Protein 4HS5 (pdb70)

B-factor: mean 15.8, std 9.12, range [2.92, 58.38]

Nearest PDB structures (foldseek):
  4hs5-assembly2_B  TM=9.644E-01  e=4.036E-17  Psychromonas ingrahamii 37
  4jpd-assembly1_A  TM=9.167E-01  e=1.632E-09  Burkholderia cenocepacia J2315
  1soy-assembly1_A  TM=9.058E-01  e=1.367E-09  Escherichia coli
  9jb5-assembly1_B  TM=8.829E-01  e=3.286E-06  Arabidopsis thaliana
  2ga5-assembly1_A  TM=7.688E-01  e=3.679E-04  Saccharomyces cerevisiae

C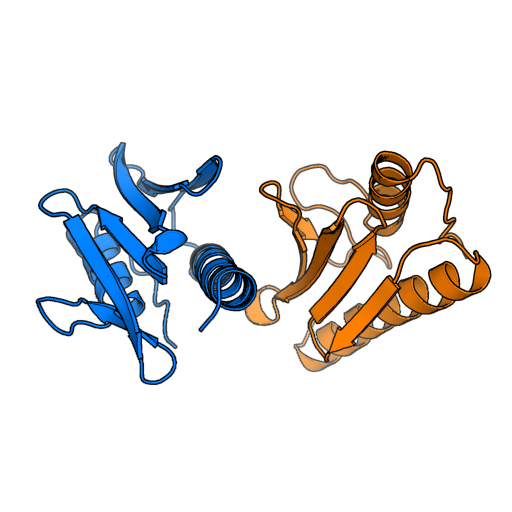ATH classification: 3.30.920.10

InterPro domains:
  IPR002908 Frataxin/CyaY [PF01491] (1-98)
  IPR002908 Frataxin/CyaY [PS50810] (1-101)
  IPR002908 Frataxin/CyaY [PTHR16821] (1-104)
  IPR002908 Frataxin/CyaY [SM01219] (1-104)
  IPR002908 Frataxin/CyaY [TIGR03421] (2-103)
  IPR020895 Frataxin conserved site [PS01344] (48-62)
  IPR036524 Frataxin/CyaY superfamily [G3DSA:3.30.920.10] (1-105)
  IPR036524 Frataxin/CyaY superfamily [SSF55387] (1-103)
  IPR047584 Iron-sulfur cluster assembly protein CyaY [MF_00142] (1-103)

Sequence (210 aa):
MNDSEFIQLADQLYQKIEEKIEESGADVDYDQNGSSLLTLEFENHTKLIINRQQPLHQVWLATLENGHHYDYNNGKWIDDRSGDEFLTFLSAAIFKQSKETVDFTTEEMNDSEFIQLADQLYQKIEEKIEESGADVDYDQNGSLLTLEFENHTKLIINRQQPLHQVWLATLENGHHYDYNNGKWIIDDRSGDEFLTFLSAAIFKQSKETVDFTE

Structure (mmCIF, N/CA/C/O backbone):
data_4HS5
#
_entry.id   4HS5
#
_cell.length_a   39.841
_cell.length_b   50.133
_cell.length_c   45.748
_cell.angle_alpha   90.00
_cell.angle_beta   91.35
_cell.angle_gamma   90.00
#
_symmetry.space_group_name_H-M   'P 1 21 1'
#
loop_
_entity.id
_entity.type
_entity.pdbx_description
1 polymer 'Protein CyaY'
2 water water
#
loop_
_atom_site.group_PDB
_atom_site.id
_atom_site.type_symbol
_atom_site.label_atom_id
_atom_site.label_alt_id
_atom_site.label_comp_id
_atom_site.label_asym_id
_atom_site.label_entity_id
_atom_site.label_seq_id
_atom_site.pdbx_PDB_ins_code
_atom_site.Cartn_x
_atom_site.Cartn_y
_atom_site.Cartn_z
_atom_site.occupancy
_atom_site.B_iso_or_equiv
_atom_site.auth_seq_id
_atom_site.auth_comp_id
_atom_site.auth_asym_id
_atom_site.auth_atom_id
_atom_site.pdbx_PDB_model_num
ATOM 1 N N . MET A 1 1 ? 29.816 2.005 11.407 1.00 19.22 1 MET A N 1
ATOM 2 C CA . MET A 1 1 ? 28.918 3.124 11.660 1.00 15.73 1 MET A CA 1
ATOM 3 C C . MET A 1 1 ? 29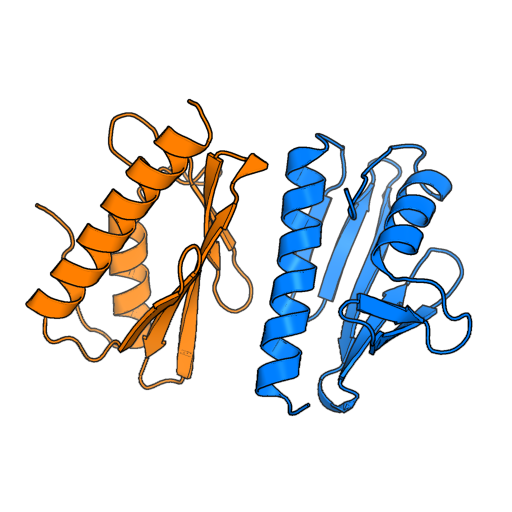.492 3.989 12.768 1.00 10.62 1 MET A C 1
ATOM 4 O O . MET A 1 1 ? 29.969 3.469 13.782 1.00 15.72 1 MET A O 1
ATOM 9 N N . ASN A 1 2 ? 29.484 5.303 12.556 1.00 12.22 2 ASN A N 1
ATOM 10 C CA . ASN A 1 2 ? 29.894 6.230 13.598 1.0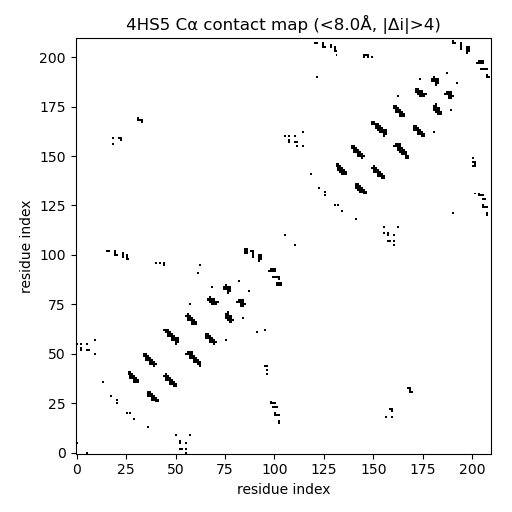0 18.58 2 ASN A CA 1
ATOM 11 C C . ASN A 1 2 ? 28.674 6.904 14.196 1.00 14.25 2 ASN A C 1
ATOM 12 O O . ASN A 1 2 ? 27.553 6.676 13.736 1.00 12.77 2 ASN A O 1
ATOM 17 N N . ASP A 1 3 ? 28.877 7.743 15.201 1.00 14.30 3 ASP A N 1
ATOM 18 C CA . ASP A 1 3 ? 27.750 8.392 15.859 1.00 13.34 3 ASP A CA 1
ATOM 19 C C . ASP A 1 3 ? 26.924 9.259 14.925 1.00 14.55 3 ASP A C 1
ATOM 20 O O . ASP A 1 3 ? 25.697 9.236 14.981 1.00 14.92 3 ASP A O 1
ATOM 25 N N . SER A 1 4 ? 27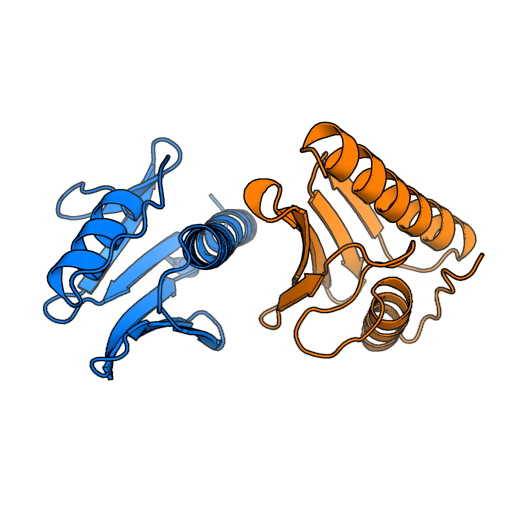.592 10.024 14.071 1.00 14.23 4 SER A N 1
ATOM 26 C CA . SER A 1 4 ? 26.916 10.924 13.144 1.00 14.42 4 SER A CA 1
ATOM 27 C C . SER A 1 4 ? 25.968 10.161 12.222 1.00 17.61 4 SER A C 1
ATOM 28 O O . SER A 1 4 ? 24.822 10.575 12.010 1.00 15.49 4 SER A O 1
ATOM 31 N N . GLU A 1 5 ? 26.455 9.044 11.690 1.00 12.85 5 GLU A N 1
ATOM 32 C CA . GLU A 1 5 ? 25.661 8.163 10.833 1.00 11.67 5 GLU A CA 1
ATOM 33 C C . GLU A 1 5 ? 24.507 7.510 11.597 1.00 13.97 5 GLU A C 1
ATOM 34 O O . GLU A 1 5 ? 23.402 7.377 11.075 1.00 10.74 5 GLU A O 1
ATOM 40 N N . PHE A 1 6 ? 24.766 7.093 12.825 1.00 10.83 6 PHE A N 1
ATOM 41 C CA . PHE A 1 6 ? 23.717 6.494 13.626 1.00 10.42 6 PHE A CA 1
ATOM 42 C C . PHE A 1 6 ? 22.612 7.520 13.822 1.00 11.27 6 PHE A C 1
ATOM 43 O O . PHE A 1 6 ? 21.424 7.189 13.755 1.00 9.55 6 PHE A O 1
ATOM 51 N N . ILE A 1 7 ? 22.998 8.771 14.040 1.00 11.64 7 ILE A N 1
ATOM 52 C CA . ILE A 1 7 ? 22.032 9.841 14.248 1.00 16.31 7 ILE A CA 1
ATOM 53 C C . ILE A 1 7 ? 21.183 10.065 13.002 1.00 13.71 7 ILE A C 1
ATOM 54 O O . ILE A 1 7 ? 19.959 10.232 13.104 1.00 12.85 7 ILE A O 1
ATOM 59 N N . GLN A 1 8 ? 21.815 10.046 11.833 1.00 12.51 8 GLN A N 1
ATOM 60 C CA . GLN A 1 8 ? 21.089 10.175 10.572 1.00 14.04 8 GLN A CA 1
ATOM 61 C C . GLN A 1 8 ? 20.052 9.067 10.405 1.00 10.50 8 GLN A C 1
ATOM 62 O O . GLN A 1 8 ? 18.899 9.348 10.080 1.00 10.47 8 GLN A O 1
ATOM 68 N N . LEU A 1 9 ? 20.464 7.821 10.631 1.00 8.73 9 LEU A N 1
ATOM 69 C CA . LEU A 1 9 ? 19.563 6.684 10.491 1.00 6.31 9 LEU A CA 1
ATOM 70 C C . LEU A 1 9 ? 18.456 6.692 11.541 1.00 8.07 9 LEU A C 1
ATOM 71 O O . LEU A 1 9 ? 17.301 6.400 11.227 1.00 7.50 9 LEU A O 1
ATOM 76 N N . ALA A 1 10 ? 18.787 7.036 12.777 1.00 7.53 10 ALA A N 1
ATOM 77 C CA . ALA A 1 10 ? 17.779 7.064 13.821 1.00 8.10 10 ALA A CA 1
ATOM 78 C C . ALA A 1 10 ? 16.782 8.202 13.586 1.00 6.93 10 ALA A C 1
ATOM 79 O O . ALA A 1 10 ? 15.586 8.038 13.852 1.00 7.74 10 ALA A O 1
ATOM 81 N N . ASP A 1 11 ? 17.264 9.343 13.084 1.00 8.72 11 ASP A N 1
ATOM 82 C CA . ASP A 1 11 ? 16.375 10.436 12.695 1.00 10.83 11 ASP A CA 1
ATOM 83 C C . ASP A 1 11 ? 15.423 10.005 11.592 1.00 7.51 11 ASP A C 1
ATOM 84 O O . ASP A 1 11 ? 14.231 10.318 11.639 1.00 7.30 11 ASP A O 1
ATOM 89 N N . GLN A 1 12 ? 15.948 9.313 10.587 1.00 8.97 12 GLN A N 1
ATOM 90 C CA . GLN A 1 12 ? 15.110 8.791 9.519 1.00 8.97 12 GLN A CA 1
ATOM 91 C C . GLN A 1 12 ? 14.045 7.861 10.091 1.00 8.22 12 GLN A C 1
ATOM 92 O O . GLN A 1 12 ? 12.885 7.920 9.696 1.00 7.82 12 GLN A O 1
ATOM 98 N N . LEU A 1 13 ? 14.437 7.010 11.031 1.00 6.15 13 LEU A N 1
ATOM 99 C CA . LEU A 1 13 ? 13.477 6.121 11.673 1.00 7.99 13 LEU A CA 1
ATOM 100 C C . LEU A 1 13 ? 12.391 6.878 12.419 1.00 6.94 13 LEU A C 1
ATOM 101 O O . LEU A 1 13 ? 11.205 6.585 12.263 1.00 5.15 13 LEU A O 1
ATOM 106 N N . TYR A 1 14 ? 12.787 7.847 13.234 1.00 5.89 14 TYR A N 1
ATOM 107 C CA . TYR A 1 14 ? 11.819 8.580 14.030 1.00 4.92 14 TYR A CA 1
ATOM 108 C C . TYR A 1 14 ? 10.863 9.334 13.125 1.00 4.49 14 TYR A C 1
ATOM 109 O O . TYR A 1 14 ? 9.656 9.298 13.329 1.00 6.29 14 TYR A O 1
ATOM 118 N N . GLN A 1 15 ? 11.386 9.992 12.103 1.00 5.54 15 GLN A N 1
ATOM 119 C CA . GLN A 1 15 ? 10.496 10.699 11.187 1.00 7.62 15 GLN A CA 1
ATOM 120 C C . GLN A 1 15 ? 9.597 9.752 10.388 1.00 7.66 15 GLN A C 1
ATOM 121 O O . GLN A 1 15 ? 8.450 10.101 10.105 1.00 6.56 15 GLN A O 1
ATOM 127 N N . LYS A 1 16 ? 10.101 8.570 10.030 1.00 5.26 16 LYS A N 1
ATOM 128 C CA . LYS A 1 16 ? 9.287 7.549 9.349 1.00 6.11 16 LYS A CA 1
ATOM 129 C C . LYS A 1 16 ? 8.134 7.122 10.254 1.00 7.38 16 LYS A C 1
ATOM 130 O O . LYS A 1 16 ? 6.993 6.990 9.815 1.00 8.05 16 LYS A O 1
ATOM 136 N N . ILE A 1 17 ? 8.418 6.940 11.536 1.00 5.67 17 ILE A N 1
ATOM 137 C CA . ILE A 1 17 ? 7.373 6.537 12.465 1.00 8.17 17 ILE A CA 1
ATOM 138 C C . ILE A 1 17 ? 6.309 7.625 12.531 1.00 7.00 17 ILE A C 1
ATOM 139 O O . ILE A 1 17 ? 5.110 7.332 12.436 1.00 7.55 17 ILE A O 1
ATOM 144 N N . GLU A 1 18 ? 6.735 8.879 12.649 1.00 6.85 18 GLU A N 1
ATOM 145 C CA . GLU A 1 18 ? 5.824 10.020 12.723 1.00 7.78 18 GLU A CA 1
ATOM 146 C C . GLU A 1 18 ? 4.998 10.188 11.453 1.00 8.32 18 GLU A C 1
ATOM 147 O O . GLU A 1 18 ? 3.780 10.377 11.513 1.00 11.04 18 GLU A O 1
ATOM 153 N N . GLU A 1 19 ? 5.666 10.129 10.311 1.00 8.05 19 GLU A N 1
ATOM 154 C CA . GLU A 1 19 ? 4.983 10.254 9.037 1.00 10.63 19 GLU A CA 1
ATOM 155 C C . GLU A 1 19 ? 3.980 9.124 8.806 1.00 11.94 19 GLU A C 1
ATOM 156 O O . GLU A 1 19 ? 2.876 9.385 8.324 1.00 12.62 19 GLU A O 1
ATOM 162 N N . LYS A 1 20 ? 4.359 7.885 9.130 1.00 12.66 20 LYS A N 1
ATOM 163 C CA . LYS A 1 20 ? 3.476 6.733 8.907 1.00 12.02 20 LYS A CA 1
ATOM 164 C C . LYS A 1 20 ? 2.240 6.784 9.788 1.00 15.04 20 LYS A C 1
ATOM 165 O O . LYS A 1 20 ? 1.170 6.342 9.368 1.00 13.33 20 LYS A O 1
ATOM 171 N N . ILE A 1 21 ? 2.388 7.303 11.006 1.00 10.96 21 ILE A N 1
ATOM 172 C CA . ILE A 1 21 ? 1.255 7.572 11.886 1.00 12.11 21 ILE A CA 1
ATOM 173 C C . ILE A 1 21 ? 0.305 8.600 11.257 1.00 18.76 21 ILE A C 1
ATOM 174 O O . ILE A 1 21 ? -0.905 8.373 11.200 1.00 16.47 21 ILE A O 1
ATOM 179 N N . GLU A 1 22 ? 0.848 9.715 10.762 1.00 15.48 22 GLU A N 1
ATOM 180 C CA . GLU A 1 22 ? 0.030 10.775 10.170 1.00 14.99 22 GLU A CA 1
ATOM 181 C C . GLU A 1 22 ? -0.687 10.252 8.941 1.00 15.51 22 GLU A C 1
ATOM 182 O O . GLU A 1 22 ? -1.835 10.602 8.668 1.00 19.50 22 GLU A O 1
ATOM 188 N N . GLU A 1 23 ? 0.005 9.390 8.220 1.00 13.64 23 GLU A N 1
ATOM 189 C CA . GLU A 1 23 ? -0.439 8.836 6.960 1.00 13.94 23 GLU A CA 1
ATOM 190 C C . GLU A 1 23 ? -1.549 7.795 7.160 1.00 17.42 23 GLU A C 1
ATOM 191 O O . GLU A 1 23 ? -2.501 7.723 6.377 1.00 22.31 23 GLU A O 1
ATOM 197 N N . SER A 1 24 ? -1.416 6.998 8.215 1.00 17.59 24 SER A N 1
ATOM 198 C CA . SER A 1 24 ? -2.368 5.938 8.540 1.00 13.60 24 SER A CA 1
ATOM 199 C C . SER A 1 24 ? -3.690 6.532 9.002 1.00 14.76 24 SER A C 1
ATOM 200 O O . SER A 1 24 ? -4.738 5.881 8.915 1.00 16.91 24 SER A O 1
ATOM 203 N N . GLY A 1 25 ? -3.634 7.757 9.511 1.00 9.85 25 GLY A N 1
ATOM 204 C CA . GLY A 1 25 ? -4.786 8.402 10.126 1.00 17.78 25 GLY A CA 1
ATOM 205 C C . GLY A 1 25 ? -5.045 7.972 11.563 1.00 25.20 25 GLY A C 1
ATOM 206 O O . GLY A 1 25 ? -5.952 8.479 12.227 1.00 15.64 25 GLY A O 1
ATOM 207 N N . ALA A 1 26 ? -4.233 7.048 12.058 1.00 15.29 26 ALA A N 1
ATOM 208 C CA . ALA A 1 26 ? -4.499 6.433 13.362 1.00 14.63 26 ALA A CA 1
ATOM 209 C C . ALA A 1 26 ? -4.444 7.382 14.557 1.00 15.37 26 ALA A C 1
ATOM 210 O O . ALA A 1 26 ? -3.752 8.407 14.541 1.00 15.62 26 ALA A O 1
ATOM 212 N N . ASP A 1 27 ? -5.182 7.022 15.605 1.00 11.74 27 ASP A N 1
ATOM 213 C CA . ASP A 1 27 ? -5.202 7.816 16.821 1.00 11.46 27 ASP A CA 1
ATOM 214 C C . ASP A 1 27 ? -4.045 7.408 17.702 1.00 16.86 27 ASP A C 1
ATOM 215 O O . ASP A 1 27 ? -4.204 6.700 18.698 1.00 17.84 27 ASP A O 1
ATOM 220 N N . VAL A 1 28 ? -2.864 7.842 17.288 1.00 14.21 28 VAL A N 1
ATOM 221 C CA . VAL A 1 28 ? -1.650 7.627 18.047 1.00 16.98 28 VAL A CA 1
ATOM 222 C C . VAL A 1 28 ? -0.986 8.980 18.249 1.00 9.84 28 VAL A C 1
ATOM 223 O O . VAL A 1 28 ? -0.662 9.669 17.272 1.00 16.05 28 VAL A O 1
ATOM 227 N N . ASP A 1 29 ? -0.808 9.380 19.502 1.00 12.38 29 ASP A N 1
ATOM 228 C CA . ASP A 1 29 ? -0.074 10.604 19.803 1.00 14.86 29 ASP A CA 1
ATOM 229 C C . ASP A 1 29 ? 1.408 10.283 19.866 1.00 12.24 29 ASP A C 1
ATOM 230 O O . ASP A 1 29 ? 1.795 9.205 20.321 1.00 13.04 29 ASP A O 1
ATOM 235 N N . TYR A 1 30 ? 2.230 11.192 19.360 1.00 10.86 30 TYR A N 1
ATOM 236 C CA . TYR A 1 30 ? 3.676 11.028 19.490 1.00 11.19 30 TYR A CA 1
ATOM 237 C C . TYR A 1 30 ? 4.346 12.278 20.036 1.00 16.64 30 TYR A C 1
ATOM 238 O O . TYR A 1 30 ? 3.967 13.402 19.702 1.00 15.68 30 TYR A O 1
ATOM 247 N N . ASP A 1 31 ? 5.337 12.084 20.898 1.00 12.51 31 ASP A N 1
ATOM 248 C CA . ASP A 1 31 ? 6.115 13.213 21.379 1.00 18.26 31 ASP A CA 1
ATOM 249 C C . ASP A 1 31 ? 7.582 12.825 21.494 1.00 14.00 31 ASP A C 1
ATOM 250 O O . ASP A 1 31 ? 7.911 11.766 22.049 1.00 12.24 31 ASP A O 1
ATOM 255 N N . GLN A 1 32 ? 8.467 13.668 20.965 1.00 17.95 32 GLN A N 1
ATOM 256 C CA . GLN A 1 32 ? 9.892 13.466 21.181 1.00 16.92 32 GLN A CA 1
ATOM 257 C C . GLN A 1 32 ? 10.409 14.362 22.300 1.00 19.75 32 GLN A C 1
ATOM 258 O O . GLN A 1 32 ? 10.167 15.572 22.316 1.00 23.40 32 GLN A O 1
ATOM 264 N N . ASN A 1 33 ? 11.112 13.743 23.240 1.00 15.98 33 ASN A N 1
ATOM 265 C CA . ASN A 1 33 ? 11.708 14.432 24.367 1.00 19.99 33 ASN A CA 1
ATOM 266 C C . ASN A 1 33 ? 13.153 13.954 24.465 1.00 16.65 33 ASN A C 1
ATOM 267 O O . ASN A 1 33 ? 13.420 12.859 24.954 1.00 14.96 33 ASN A O 1
ATOM 272 N N . GLY A 1 34 ? 14.086 14.771 23.986 1.00 22.29 34 GLY A N 1
ATOM 273 C CA . GLY A 1 34 ? 15.465 14.331 23.865 1.00 16.35 34 GLY A CA 1
ATOM 274 C C . GLY A 1 34 ? 15.562 13.169 22.887 1.00 15.91 34 GLY A C 1
ATOM 275 O O . GLY A 1 34 ? 15.159 13.279 21.732 1.00 18.97 34 GLY A O 1
ATOM 276 N N . SER A 1 35 ? 16.074 12.042 23.357 1.00 14.27 35 SER A N 1
ATOM 277 C CA A SER A 1 35 ? 16.213 10.888 22.482 0.40 14.23 35 SER A CA 1
ATOM 278 C CA B SER A 1 35 ? 16.237 10.856 22.531 0.60 14.22 35 SER A CA 1
ATOM 279 C C . SER A 1 35 ? 15.013 9.949 22.582 1.00 11.55 35 SER A C 1
ATOM 280 O O . SER A 1 35 ? 14.953 8.952 21.858 1.00 11.09 35 SER A O 1
ATOM 285 N N . LEU A 1 36 ? 14.066 10.280 23.461 1.00 12.69 36 LEU A N 1
ATOM 286 C CA . LEU A 1 36 ? 12.866 9.470 23.666 1.00 8.85 36 LEU A CA 1
ATOM 287 C C . LEU A 1 36 ? 11.763 9.839 22.681 1.00 13.33 36 LEU A C 1
ATOM 288 O O . LEU A 1 36 ? 11.470 11.017 22.473 1.00 17.79 36 LEU A O 1
ATOM 293 N N . LEU A 1 37 ? 11.154 8.831 22.068 1.00 8.08 37 LEU A N 1
ATOM 294 C CA . LEU A 1 37 ? 9.945 9.036 21.291 1.00 8.31 37 LEU A CA 1
ATOM 295 C C . LEU A 1 37 ? 8.856 8.200 21.935 1.00 7.70 37 LEU A C 1
ATOM 296 O O . LEU A 1 37 ? 8.939 6.973 21.948 1.00 7.60 37 LEU A O 1
ATOM 301 N N . THR A 1 38 ? 7.848 8.864 22.494 1.00 6.67 38 THR A N 1
ATOM 302 C CA . THR A 1 38 ? 6.769 8.176 23.179 1.00 7.49 38 THR A CA 1
ATOM 303 C C . THR A 1 38 ? 5.516 8.172 22.331 1.00 8.27 38 THR A C 1
ATOM 304 O O . THR A 1 38 ? 5.095 9.208 21.823 1.00 11.04 38 THR A O 1
ATOM 308 N N . LEU A 1 39 ? 4.934 6.988 22.165 1.00 7.27 39 LEU A N 1
ATOM 309 C CA . LEU A 1 39 ? 3.673 6.864 21.452 1.00 6.26 39 LEU A CA 1
ATOM 310 C C . LEU A 1 39 ? 2.592 6.579 22.480 1.00 8.67 39 LEU A C 1
ATOM 311 O O . LEU A 1 39 ? 2.758 5.693 23.318 1.00 9.49 39 LEU A O 1
ATOM 316 N N . GLU A 1 40 ? 1.495 7.323 22.435 1.00 11.64 40 GLU A N 1
ATOM 317 C CA . GLU A 1 40 ? 0.379 7.035 23.331 1.00 11.27 40 GLU A CA 1
ATOM 318 C C . GLU A 1 40 ? -0.905 6.757 22.566 1.00 11.74 40 GLU A C 1
ATOM 319 O O . GLU A 1 40 ? -1.221 7.418 21.576 1.00 12.40 40 GLU A O 1
ATOM 325 N N . PHE A 1 41 ? -1.640 5.768 23.050 1.00 12.65 41 PHE A N 1
ATOM 326 C CA . PHE A 1 41 ? -2.898 5.381 22.451 1.00 15.11 41 PHE A CA 1
ATOM 327 C C . PHE A 1 41 ? -4.051 5.924 23.306 1.00 12.10 41 PHE A C 1
ATOM 328 O O . PHE A 1 41 ? -3.841 6.378 24.433 1.00 15.05 41 PHE A O 1
ATOM 336 N N . GLU A 1 42 ? -5.265 5.922 22.778 1.00 20.72 42 GLU A N 1
ATOM 337 C CA . GLU A 1 42 ? -6.328 6.530 23.567 1.00 21.20 42 GLU A CA 1
ATOM 338 C C . GLU A 1 42 ? -6.756 5.675 24.759 1.00 21.73 42 GLU A C 1
ATOM 339 O O . GLU A 1 42 ? -7.406 6.178 25.673 1.00 25.03 42 GLU A O 1
ATOM 345 N N . ASN A 1 43 ? -6.356 4.404 24.779 1.00 20.53 43 ASN A N 1
ATOM 346 C CA . ASN A 1 43 ? -6.529 3.606 25.993 1.00 18.31 43 ASN A CA 1
ATOM 347 C C . ASN A 1 43 ? -5.490 3.928 27.073 1.00 14.28 43 ASN A C 1
ATOM 348 O O . ASN A 1 43 ? -5.445 3.272 28.114 1.00 18.02 43 ASN A O 1
ATOM 353 N N . HIS A 1 44 ? -4.657 4.935 26.788 1.00 14.55 44 HIS A N 1
ATOM 354 C CA . HIS A 1 44 ? -3.667 5.489 27.718 1.00 17.53 44 HIS A CA 1
ATOM 355 C C . HIS A 1 44 ? -2.441 4.592 27.930 1.00 11.65 44 HIS A C 1
ATOM 356 O O . HIS A 1 44 ? -1.588 4.895 28.769 1.00 16.55 44 HIS A O 1
ATOM 363 N N . THR A 1 45 ? -2.364 3.496 27.180 1.00 14.34 45 THR A N 1
ATOM 364 C CA . THR A 1 45 ? -1.130 2.710 27.125 1.00 14.41 45 THR A CA 1
ATOM 365 C C . THR A 1 45 ? -0.114 3.417 26.229 1.00 13.67 45 THR A C 1
ATOM 366 O O . THR A 1 45 ? -0.458 4.318 25.460 1.00 14.36 45 THR A O 1
ATOM 370 N N . LYS A 1 46 ? 1.143 3.008 26.335 1.00 12.41 46 LYS A N 1
ATOM 371 C CA . LYS A 1 46 ? 2.211 3.679 25.604 1.00 13.30 46 LYS A CA 1
ATOM 372 C C . LYS A 1 46 ? 3.220 2.701 25.027 1.00 8.72 46 LYS A C 1
ATOM 373 O O . LYS A 1 46 ? 3.294 1.542 25.425 1.00 9.65 46 LYS A O 1
ATOM 379 N N . LEU A 1 47 ? 4.007 3.189 24.070 1.00 7.92 47 LEU A N 1
ATOM 380 C CA . LEU A 1 47 ? 5.221 2.508 23.631 1.00 7.21 47 LEU A CA 1
ATOM 381 C C . LEU A 1 47 ? 6.327 3.536 23.759 1.00 7.40 47 LEU A C 1
ATOM 382 O O . LEU A 1 47 ? 6.130 4.701 23.439 1.00 8.96 47 LEU A O 1
ATOM 387 N N . ILE A 1 48 ? 7.493 3.118 24.234 1.00 5.41 48 ILE A N 1
ATOM 388 C CA . ILE A 1 48 ? 8.579 4.058 24.437 1.00 8.43 48 ILE A CA 1
ATOM 389 C C . ILE A 1 48 ? 9.740 3.655 23.556 1.00 5.71 48 ILE A C 1
ATOM 390 O O . ILE A 1 48 ? 10.236 2.537 23.647 1.00 5.42 48 ILE A O 1
ATOM 395 N N . ILE A 1 49 ? 10.177 4.573 22.702 1.00 6.12 49 ILE A N 1
ATOM 396 C CA . ILE A 1 49 ? 11.295 4.331 21.800 1.00 5.21 49 ILE A CA 1
ATOM 397 C C . ILE A 1 49 ? 12.459 5.204 22.255 1.00 6.98 49 ILE A C 1
ATOM 398 O O . ILE A 1 49 ? 12.274 6.352 22.648 1.00 7.16 49 ILE A O 1
ATOM 403 N N . ASN A 1 50 ? 13.654 4.638 22.249 1.00 7.51 50 ASN A N 1
ATOM 404 C CA . ASN A 1 50 ? 14.824 5.356 22.716 1.00 10.14 50 ASN A CA 1
ATOM 405 C C . ASN A 1 50 ? 15.986 5.118 21.770 1.00 10.68 50 ASN A C 1
ATOM 406 O O . ASN A 1 50 ? 16.006 4.135 21.034 1.00 12.36 50 ASN A O 1
ATOM 411 N N . ARG A 1 51 ? 16.930 6.046 21.755 1.00 10.29 51 ARG A N 1
ATOM 412 C CA . ARG A 1 51 ? 18.156 5.861 20.985 1.00 14.08 51 ARG A CA 1
ATOM 413 C C . ARG A 1 51 ? 19.285 5.702 21.962 1.00 17.80 51 ARG A C 1
ATOM 414 O O . ARG A 1 51 ? 19.349 6.400 22.980 1.00 22.31 51 ARG A O 1
ATOM 422 N N . GLN A 1 52 ? 20.170 4.758 21.687 1.00 15.87 52 GLN A N 1
ATOM 423 C CA . GLN A 1 52 ? 21.342 4.616 22.519 1.00 17.26 52 GLN A CA 1
ATOM 424 C C . GLN A 1 52 ? 22.573 4.794 21.654 1.00 21.41 52 GLN A C 1
ATOM 425 O O . GLN A 1 52 ? 23.086 3.831 21.080 1.00 21.78 52 GLN A O 1
ATOM 431 N N . GLN A 1 53 ? 23.013 6.047 21.554 1.00 26.75 53 GLN A N 1
ATOM 432 C CA . GLN A 1 53 ? 24.094 6.441 20.654 1.00 27.12 53 GLN A CA 1
ATOM 433 C C . GLN A 1 53 ? 25.401 5.663 20.814 1.00 26.96 53 GLN A C 1
ATOM 434 O O . GLN A 1 53 ? 25.966 5.223 19.821 1.00 30.57 53 GLN A O 1
ATOM 440 N N . PRO A 1 54 ? 25.889 5.484 22.054 1.00 31.79 54 PRO A N 1
ATOM 441 C CA . PRO A 1 54 ? 27.157 4.747 22.138 1.00 33.07 54 PRO A CA 1
ATOM 442 C C . PRO A 1 54 ? 27.058 3.284 21.687 1.00 32.67 54 PRO A C 1
ATOM 443 O O . PRO A 1 54 ? 28.080 2.675 21.373 1.00 34.52 54 PRO A O 1
ATOM 447 N N . LEU A 1 55 ? 25.845 2.744 21.635 1.00 20.99 55 LEU A N 1
ATOM 448 C CA . LEU A 1 55 ? 25.628 1.349 21.266 1.00 22.00 55 LEU A CA 1
ATOM 449 C C . LEU A 1 55 ? 25.171 1.240 19.804 1.00 15.58 55 LEU A C 1
ATOM 450 O O . LEU A 1 55 ? 25.086 0.146 19.237 1.00 15.48 55 LEU A O 1
ATOM 455 N N . HIS A 1 56 ? 24.877 2.393 19.217 1.00 14.65 56 HIS A N 1
ATOM 456 C CA . HIS A 1 56 ? 24.232 2.477 17.914 1.00 12.90 56 HIS A CA 1
ATOM 457 C C . HIS A 1 56 ? 22.987 1.603 17.803 1.00 12.56 56 HIS A C 1
ATOM 458 O O . HIS A 1 56 ? 22.736 1.002 16.764 1.00 10.31 56 HIS A O 1
ATOM 465 N N . GLN A 1 57 ? 22.198 1.556 18.875 1.00 11.52 57 GLN A N 1
ATOM 466 C CA . GLN A 1 57 ? 20.947 0.819 18.870 1.00 11.00 57 GLN A CA 1
ATOM 467 C C . GLN A 1 57 ? 19.748 1.718 19.070 1.00 10.44 57 GLN A C 1
ATOM 468 O O . GLN A 1 57 ? 19.842 2.771 19.691 1.00 8.66 57 GLN A O 1
ATOM 474 N N . VAL A 1 58 ? 18.614 1.288 18.530 1.00 7.41 58 VAL A N 1
ATOM 475 C CA . VAL A 1 58 ? 17.333 1.890 18.879 1.00 6.07 58 VAL A CA 1
ATOM 476 C C . VAL A 1 58 ? 16.646 0.878 19.789 1.00 6.34 58 VAL A C 1
ATOM 477 O O . VAL A 1 58 ? 16.765 -0.338 19.586 1.00 7.16 58 VAL A O 1
ATOM 481 N N . TRP A 1 59 ? 15.966 1.369 20.827 1.00 7.39 59 TRP A N 1
ATOM 482 C CA . TRP A 1 59 ? 15.246 0.505 21.761 1.00 7.77 59 TRP A CA 1
ATOM 483 C C . TRP A 1 59 ? 13.745 0.757 21.691 1.00 8.42 59 TRP A C 1
ATOM 484 O O . TRP A 1 59 ? 13.301 1.860 21.357 1.00 10.24 59 TRP A O 1
ATOM 495 N N . LEU A 1 60 ? 12.968 -0.290 21.966 1.00 6.88 60 LEU A N 1
ATOM 496 C CA . LEU A 1 60 ? 11.513 -0.184 22.058 1.00 6.18 60 LEU A CA 1
ATOM 497 C C . LEU A 1 60 ? 11.031 -0.904 23.301 1.00 7.12 60 LEU A C 1
ATOM 498 O O . LEU A 1 60 ? 11.361 -2.070 23.510 1.00 8.90 60 LEU A O 1
ATOM 503 N N . ALA A 1 61 ? 10.254 -0.198 24.115 1.00 5.72 61 ALA A N 1
ATOM 504 C CA . ALA A 1 61 ? 9.588 -0.775 25.268 1.00 7.68 61 ALA A CA 1
ATOM 505 C C . ALA A 1 61 ? 8.118 -0.953 24.936 1.00 6.26 61 ALA A C 1
ATOM 506 O O . ALA A 1 61 ? 7.423 0.014 24.637 1.00 6.92 61 ALA A O 1
ATOM 508 N N . THR A 1 62 ? 7.667 -2.202 24.973 1.00 9.09 62 THR A N 1
ATOM 509 C CA . THR A 1 62 ? 6.250 -2.519 24.912 1.00 8.58 62 THR A CA 1
ATOM 510 C C . THR A 1 62 ? 5.744 -2.613 26.346 1.00 9.48 62 THR A C 1
ATOM 511 O O . THR A 1 62 ? 6.490 -2.345 27.282 1.00 12.73 62 THR A O 1
ATOM 515 N N . LEU A 1 63 ? 4.489 -3.001 26.519 1.00 11.19 63 LEU A N 1
ATOM 516 C CA . LEU A 1 63 ? 3.944 -3.203 27.855 1.00 12.39 63 LEU A CA 1
ATOM 517 C C . LEU A 1 63 ? 4.679 -4.308 28.598 1.00 14.74 63 LEU A C 1
ATOM 518 O O . LEU A 1 63 ? 4.765 -4.286 29.829 1.00 18.66 63 LEU A O 1
ATOM 523 N N . GLU A 1 64 ? 5.211 -5.263 27.845 1.00 17.59 64 GLU A N 1
ATOM 524 C CA . GLU A 1 64 ? 5.790 -6.471 28.423 1.00 25.08 64 GLU A CA 1
ATOM 525 C C . GLU A 1 64 ? 7.306 -6.401 28.539 1.00 28.94 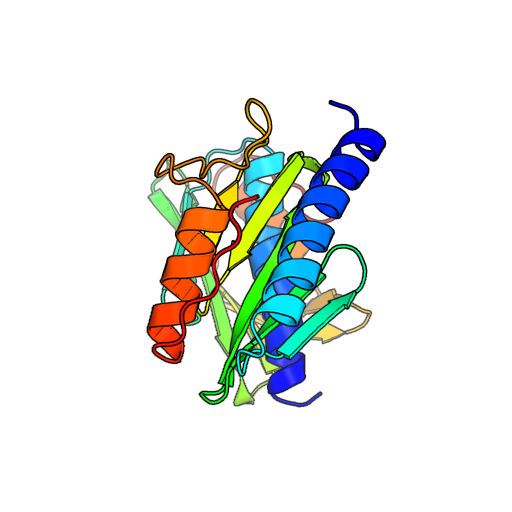64 GLU A C 1
ATOM 526 O O . GLU A 1 64 ? 7.876 -6.719 29.585 1.00 26.82 64 GLU A O 1
ATOM 532 N N . ASN A 1 65 ? 7.959 -5.983 27.460 1.00 17.68 65 ASN A N 1
ATOM 533 C CA . ASN A 1 65 ? 9.394 -6.180 27.345 1.00 12.86 65 ASN A CA 1
ATOM 534 C C . ASN A 1 65 ? 10.132 -5.026 26.694 1.00 10.66 65 ASN A C 1
ATOM 535 O O . ASN A 1 65 ? 9.543 -4.189 26.006 1.00 12.35 65 ASN A O 1
ATOM 540 N N . GLY A 1 66 ? 11.437 -5.008 26.911 1.00 10.69 66 GLY A N 1
ATOM 541 C CA . GLY A 1 66 ? 12.320 -4.115 26.189 1.00 9.04 66 GLY A CA 1
ATOM 542 C C . GLY A 1 66 ? 12.903 -4.868 25.011 1.00 14.21 66 GLY A C 1
ATOM 543 O O . GLY A 1 66 ? 13.151 -6.077 25.083 1.00 15.60 66 GLY A O 1
ATOM 544 N N . HIS A 1 67 ? 13.122 -4.148 23.920 1.00 8.98 67 HIS A N 1
ATOM 545 C CA . HIS A 1 67 ? 13.667 -4.729 22.700 1.00 8.72 67 HIS A CA 1
ATOM 546 C C . HIS A 1 67 ? 14.779 -3.838 22.177 1.00 7.84 67 HIS A C 1
ATOM 547 O O . HIS A 1 67 ? 14.637 -2.622 22.168 1.00 8.61 67 HIS A O 1
ATOM 554 N N . HIS A 1 68 ? 15.889 -4.442 21.752 1.00 7.29 68 HIS A N 1
ATOM 555 C CA . HIS A 1 68 ? 17.052 -3.679 21.312 1.00 7.30 68 HIS A CA 1
ATOM 556 C C . HIS A 1 68 ? 17.372 -4.027 19.865 1.00 6.89 68 HIS A C 1
ATOM 557 O O . HIS A 1 68 ? 17.454 -5.199 19.511 1.00 10.00 68 HIS A O 1
ATOM 564 N N . TYR A 1 69 ? 17.556 -3.008 19.034 1.00 6.31 69 TYR A N 1
ATOM 565 C CA . TYR A 1 69 ? 17.701 -3.243 17.599 1.00 8.16 69 TYR A CA 1
ATOM 566 C C . TYR A 1 69 ? 19.001 -2.695 17.057 1.00 8.19 69 TYR A C 1
ATOM 567 O O . TYR A 1 69 ? 19.408 -1.591 17.415 1.00 7.96 69 TYR A O 1
ATOM 576 N N . ASP A 1 70 ? 19.632 -3.479 16.178 1.00 10.14 70 ASP A N 1
ATOM 577 C CA . ASP A 1 70 ? 20.792 -3.039 15.394 1.00 9.93 70 ASP A CA 1
ATOM 578 C C . ASP A 1 70 ? 20.382 -2.761 13.955 1.00 8.68 70 ASP A C 1
ATOM 579 O O . ASP A 1 70 ? 19.438 -3.357 13.453 1.00 9.70 70 ASP A O 1
ATOM 584 N N . TYR A 1 71 ? 21.120 -1.888 13.278 1.00 9.74 71 TYR A N 1
ATOM 585 C CA . TYR A 1 71 ? 20.842 -1.617 11.875 1.00 10.09 71 TYR A CA 1
ATOM 586 C C . TYR A 1 71 ? 21.536 -2.661 11.001 1.00 11.78 71 TYR A C 1
ATOM 587 O O . TYR A 1 71 ? 22.772 -2.719 10.949 1.00 13.09 71 TYR A O 1
ATOM 596 N N . ASN A 1 72 ? 20.726 -3.490 10.346 1.00 10.88 72 ASN A N 1
ATOM 597 C CA . ASN A 1 72 ? 21.213 -4.543 9.451 1.00 13.38 72 ASN A CA 1
ATOM 598 C C . ASN A 1 72 ? 20.237 -4.726 8.300 1.00 12.45 72 ASN A C 1
ATOM 599 O O . ASN A 1 72 ? 19.028 -4.602 8.489 1.00 12.53 72 ASN A O 1
ATOM 604 N N . ASN A 1 73 ? 20.756 -5.039 7.110 1.00 14.79 73 ASN A N 1
ATOM 605 C CA . ASN A 1 73 ? 19.907 -5.201 5.929 1.00 14.84 73 ASN A CA 1
ATOM 606 C C . ASN A 1 73 ? 19.066 -3.975 5.642 1.00 13.98 73 ASN A C 1
ATOM 607 O O . ASN A 1 73 ? 17.953 -4.086 5.136 1.00 15.96 73 ASN A O 1
ATOM 612 N N . GLY A 1 74 ? 19.593 -2.803 5.985 1.00 10.65 74 GLY A N 1
ATOM 613 C CA . GLY A 1 74 ? 18.888 -1.569 5.718 1.00 15.09 74 GLY A CA 1
ATOM 614 C C . GLY A 1 74 ? 17.635 -1.459 6.560 1.00 13.71 74 GLY A C 1
ATOM 615 O O . GLY A 1 74 ? 16.717 -0.704 6.231 1.00 19.33 74 GLY A O 1
ATOM 616 N N . LYS A 1 75 ? 17.603 -2.211 7.656 1.00 14.97 75 LYS A N 1
ATOM 617 C CA . LYS A 1 75 ? 16.495 -2.155 8.603 1.00 14.06 75 LYS A CA 1
ATOM 618 C C . LYS A 1 75 ? 17.001 -2.326 10.033 1.00 8.87 75 LYS A C 1
ATOM 619 O O . LYS A 1 75 ? 18.174 -2.589 10.266 1.00 11.36 75 LYS A O 1
ATOM 625 N N . TRP A 1 76 ? 16.099 -2.177 10.989 1.00 7.12 76 TRP A N 1
ATOM 626 C CA . TRP A 1 76 ? 16.453 -2.338 12.386 1.00 6.89 76 TRP A CA 1
ATOM 627 C C . TRP A 1 76 ? 15.983 -3.699 12.865 1.00 7.46 76 TRP A C 1
ATOM 628 O O . TRP A 1 76 ? 14.809 -4.025 12.757 1.00 7.94 76 TRP A O 1
ATOM 639 N N . ILE A 1 77 ? 16.927 -4.486 13.374 1.00 6.90 77 ILE A N 1
ATOM 640 C CA . ILE A 1 77 ? 16.722 -5.893 13.683 1.00 7.75 77 ILE A CA 1
ATOM 641 C C . ILE A 1 77 ? 16.962 -6.175 15.166 1.00 6.12 77 ILE A C 1
ATOM 642 O O . ILE A 1 77 ? 17.991 -5.793 15.707 1.00 8.31 77 ILE A O 1
ATOM 647 N N . ASP A 1 78 ? 16.006 -6.847 15.801 1.00 8.97 78 ASP A N 1
ATOM 648 C CA . ASP A 1 78 ? 16.052 -7.174 17.223 1.00 9.15 78 ASP A CA 1
ATOM 649 C C . ASP A 1 78 ? 17.222 -8.105 17.493 1.00 12.68 78 ASP A C 1
ATOM 650 O O . ASP A 1 78 ? 17.337 -9.159 16.862 1.00 9.92 78 ASP A O 1
ATOM 655 N N . ASP A 1 79 ? 18.088 -7.719 18.424 1.00 10.18 79 ASP A N 1
ATOM 656 C CA . ASP A 1 79 ? 19.324 -8.461 18.643 1.00 11.73 79 ASP A CA 1
ATOM 657 C C . ASP A 1 79 ? 19.169 -9.802 19.356 1.00 14.92 79 ASP A C 1
ATOM 658 O O . ASP A 1 79 ? 20.130 -10.568 19.435 1.00 18.53 79 ASP A O 1
ATOM 663 N N . ARG A 1 80 ? 17.967 -10.091 19.844 1.00 11.56 80 ARG A N 1
ATOM 664 C CA . ARG A 1 80 ? 17.700 -11.389 20.457 1.00 17.50 80 ARG A CA 1
ATOM 665 C C . ARG A 1 80 ? 16.761 -12.255 19.605 1.00 18.32 80 ARG A C 1
ATOM 666 O O . ARG A 1 80 ? 16.977 -13.458 19.461 1.00 20.60 80 ARG A O 1
ATOM 674 N N . SER A 1 81 ? 15.718 -11.650 19.040 1.00 11.81 81 SER A N 1
ATOM 675 C CA . SER A 1 81 ? 14.717 -12.409 18.300 1.00 12.56 81 SER A CA 1
ATOM 676 C C . SER A 1 81 ? 14.921 -12.377 16.795 1.00 13.69 81 SER A C 1
ATOM 677 O O . SER A 1 81 ? 14.461 -13.273 16.079 1.00 18.17 81 SER A O 1
ATOM 680 N N . GLY A 1 82 ? 15.577 -11.329 16.307 1.00 13.28 82 GLY A N 1
ATOM 681 C CA . GLY A 1 82 ? 15.739 -11.144 14.880 1.00 12.76 82 GLY A CA 1
ATOM 682 C C . GLY A 1 82 ? 14.570 -10.435 14.217 1.00 13.82 82 GLY A C 1
ATOM 683 O O . GLY A 1 82 ? 14.615 -10.182 13.016 1.00 14.21 82 GLY A O 1
ATOM 684 N N . ASP A 1 83 ? 13.529 -10.115 14.984 1.00 9.75 83 ASP A N 1
ATOM 685 C CA . ASP A 1 83 ? 12.362 -9.456 14.408 1.00 9.76 83 ASP A CA 1
ATOM 686 C C . ASP A 1 83 ? 12.722 -8.063 13.906 1.00 9.26 83 ASP A C 1
ATOM 687 O O . ASP A 1 83 ? 13.564 -7.371 14.487 1.00 9.87 83 ASP A O 1
ATOM 692 N N . GLU A 1 84 ? 12.080 -7.660 12.818 1.00 8.93 84 GLU A N 1
ATOM 693 C CA . GLU A 1 84 ? 12.351 -6.359 12.258 1.00 7.04 84 GLU A CA 1
ATOM 694 C C . GLU A 1 84 ? 11.485 -5.310 12.969 1.00 7.23 84 GLU A C 1
ATOM 695 O O . GLU A 1 84 ? 10.317 -5.552 13.275 1.00 8.23 84 GLU A O 1
ATOM 701 N N . PHE A 1 85 ? 12.088 -4.163 13.247 1.00 6.41 85 PHE A N 1
ATOM 702 C CA . PHE A 1 85 ? 11.483 -3.130 14.080 1.00 6.42 85 PHE A CA 1
ATOM 703 C C . PHE A 1 85 ? 10.110 -2.655 13.611 1.00 6.95 85 PHE A C 1
ATOM 704 O O . PHE A 1 85 ? 9.168 -2.584 14.403 1.00 6.12 85 PHE A O 1
ATOM 712 N N . LEU A 1 86 ? 10.003 -2.271 12.346 1.00 7.93 86 LEU A N 1
ATOM 713 C CA . LEU A 1 86 ? 8.770 -1.641 11.891 1.00 7.79 86 LEU A CA 1
ATOM 714 C C . LEU A 1 86 ? 7.606 -2.624 11.831 1.00 5.98 86 LEU A C 1
ATOM 715 O O . LEU A 1 86 ? 6.468 -2.274 12.166 1.00 6.89 86 LEU A O 1
ATOM 720 N N . THR A 1 87 ? 7.915 -3.858 11.435 1.00 11.43 87 THR A N 1
ATOM 721 C CA . THR A 1 87 ? 6.966 -4.968 11.464 1.00 10.55 87 THR A CA 1
ATOM 722 C C . THR A 1 87 ? 6.496 -5.201 12.899 1.00 7.93 87 THR A C 1
ATOM 723 O O . THR A 1 87 ? 5.300 -5.324 13.179 1.00 9.43 87 THR A O 1
ATOM 727 N N . PHE A 1 88 ? 7.454 -5.225 13.816 1.00 10.40 88 PHE A N 1
ATOM 728 C CA . PHE A 1 88 ? 7.136 -5.482 15.207 1.00 7.98 88 PHE A CA 1
ATOM 729 C C . PHE A 1 88 ? 6.336 -4.330 15.820 1.00 7.69 88 PHE A C 1
ATOM 730 O O . PHE A 1 88 ? 5.433 -4.542 16.632 1.00 10.15 88 PHE A O 1
ATOM 738 N N . LEU A 1 89 ? 6.668 -3.102 15.430 1.00 6.08 89 LEU A N 1
ATOM 739 C CA . LEU A 1 89 ? 6.000 -1.921 15.946 1.00 7.63 89 LEU A CA 1
ATOM 740 C C . LEU A 1 89 ? 4.537 -1.906 15.527 1.00 6.33 89 LEU A C 1
ATOM 741 O O . LEU A 1 89 ? 3.656 -1.642 16.347 1.00 8.70 89 LEU A O 1
ATOM 746 N N . SER A 1 90 ? 4.265 -2.230 14.265 1.00 7.74 90 SER A N 1
ATOM 747 C CA . SER A 1 90 ? 2.880 -2.359 13.806 1.00 8.36 90 SER A CA 1
ATOM 748 C C . SER A 1 90 ? 2.115 -3.393 14.620 1.00 7.00 90 SER A C 1
ATOM 749 O O . SER A 1 90 ? 0.967 -3.156 15.001 1.00 10.52 90 SER A O 1
ATOM 752 N N . ALA A 1 91 ? 2.748 -4.533 14.879 1.00 8.02 91 ALA A N 1
ATOM 753 C CA . ALA A 1 91 ? 2.100 -5.614 15.629 1.00 9.91 91 ALA A CA 1
ATOM 754 C C . ALA A 1 91 ? 1.828 -5.149 17.051 1.00 18.16 91 ALA A C 1
ATOM 755 O O . ALA A 1 91 ? 0.758 -5.417 17.599 1.00 16.22 91 ALA A O 1
ATOM 757 N N . ALA A 1 92 ? 2.785 -4.440 17.644 1.00 11.22 92 ALA A N 1
ATOM 758 C CA . ALA A 1 92 ? 2.606 -3.946 19.010 1.00 13.75 92 ALA A CA 1
ATOM 759 C C . ALA A 1 92 ? 1.474 -2.934 19.115 1.00 17.22 92 ALA A C 1
ATOM 760 O O . ALA A 1 92 ? 0.668 -2.993 20.046 1.00 19.03 92 ALA A O 1
ATOM 762 N N . ILE A 1 93 ? 1.416 -2.000 18.170 1.00 12.11 93 ILE A N 1
ATOM 763 C CA . ILE A 1 93 ? 0.353 -1.007 18.130 1.00 10.06 93 ILE A CA 1
ATOM 764 C C . ILE A 1 93 ? -1.000 -1.719 18.025 1.00 15.72 93 ILE A C 1
ATOM 765 O O . ILE A 1 93 ? -1.967 -1.340 18.689 1.00 18.15 93 ILE A O 1
ATOM 770 N N . PHE A 1 94 ? -1.060 -2.777 17.220 1.00 13.43 94 PHE A N 1
ATOM 771 C CA . PHE A 1 94 ? -2.309 -3.517 17.092 1.00 20.91 94 PHE A CA 1
ATOM 772 C C . PHE A 1 94 ? -2.604 -4.343 18.343 1.00 15.97 94 PHE A C 1
ATOM 773 O O . PHE A 1 94 ? -3.756 -4.455 18.767 1.00 22.31 94 PHE A O 1
ATOM 781 N N . LYS A 1 95 ? -1.571 -4.948 18.916 1.00 16.24 95 LYS A N 1
ATOM 782 C CA . LYS A 1 95 ? -1.740 -5.863 20.040 1.00 19.37 95 LYS A CA 1
ATOM 783 C C . LYS A 1 95 ? -2.087 -5.129 21.329 1.00 18.70 95 LYS A C 1
ATOM 784 O O . LYS A 1 95 ? -2.762 -5.688 22.196 1.00 26.80 95 LYS A O 1
ATOM 790 N N . GLN A 1 96 ? -1.672 -3.869 21.442 1.00 23.78 96 GLN A N 1
ATOM 791 C CA . GLN A 1 96 ? -1.989 -3.062 22.622 1.00 23.74 96 GLN A CA 1
ATOM 792 C C . GLN A 1 96 ? -3.252 -2.238 22.462 1.00 22.80 96 GLN A C 1
ATOM 793 O O . GLN A 1 96 ? -3.874 -1.860 23.459 1.00 24.54 96 GLN A O 1
ATOM 799 N N . SER A 1 97 ? -3.627 -1.949 21.220 1.00 17.73 97 SER A N 1
ATOM 800 C CA . SER A 1 97 ? -4.653 -0.941 20.969 1.00 19.94 97 SER A CA 1
ATOM 801 C C . SER A 1 97 ? -5.609 -1.233 19.801 1.00 23.48 97 SER A C 1
ATOM 802 O O . SER A 1 97 ? -6.553 -0.477 19.561 1.00 23.64 97 SER A O 1
ATOM 805 N N . LYS A 1 98 ? -5.352 -2.312 19.069 1.00 19.31 98 LYS A N 1
ATOM 806 C CA . LYS A 1 98 ? -6.220 -2.744 17.958 1.00 16.74 98 LYS A CA 1
ATOM 807 C C . LYS A 1 98 ? -6.385 -1.775 16.777 1.00 24.92 98 LYS A C 1
ATOM 808 O O . LYS A 1 98 ? -7.321 -1.907 15.991 1.00 25.69 98 LYS A O 1
ATOM 814 N N . GLU A 1 99 ? -5.468 -0.827 16.611 1.00 24.43 99 GLU A N 1
ATOM 815 C CA . GLU A 1 99 ? -5.504 -0.030 15.391 1.00 26.81 99 GLU A CA 1
ATOM 816 C C . GLU A 1 99 ? -4.328 -0.436 14.520 1.00 18.57 99 GLU A C 1
ATOM 817 O O . GLU A 1 99 ? -3.377 -1.076 14.987 1.00 18.38 99 GLU A O 1
ATOM 823 N N . THR A 1 100 ? -4.432 -0.083 13.249 1.00 20.08 100 THR A N 1
ATOM 824 C CA . THR A 1 100 ? -3.479 -0.523 12.250 1.00 14.54 100 THR A CA 1
ATOM 825 C C . THR A 1 100 ? -2.662 0.662 11.739 1.00 16.10 100 THR A C 1
ATOM 826 O O . THR A 1 100 ? -3.204 1.685 11.311 1.00 16.63 100 THR A O 1
ATOM 830 N N . VAL A 1 101 ? -1.347 0.537 11.864 1.00 11.92 101 VAL A N 1
ATOM 831 C CA . VAL A 1 101 ? -0.407 1.458 11.232 1.00 11.45 101 VAL A CA 1
ATOM 832 C C . VAL A 1 101 ? 0.622 0.568 10.569 1.00 9.88 101 VAL A C 1
ATOM 833 O O . VAL A 1 101 ? 1.340 -0.168 11.250 1.00 11.58 101 VAL A O 1
ATOM 837 N N . ASP A 1 102 ? 0.662 0.603 9.242 1.00 10.78 102 ASP A N 1
ATOM 838 C CA . ASP A 1 102 ? 1.693 -0.113 8.499 1.00 15.19 102 ASP A CA 1
ATOM 839 C C . ASP A 1 102 ? 2.871 0.837 8.318 1.00 13.70 102 ASP A C 1
ATOM 840 O O . ASP A 1 102 ? 2.730 1.885 7.700 1.00 14.49 102 ASP A O 1
ATOM 845 N N . PHE A 1 103 ? 4.028 0.477 8.870 1.00 11.03 103 PHE A N 1
ATOM 846 C CA . PHE A 1 103 ? 5.208 1.332 8.784 1.00 15.14 103 PHE A CA 1
ATOM 847 C C . PHE A 1 103 ? 6.107 0.941 7.633 1.00 15.04 103 PHE A C 1
ATOM 848 O O . PHE A 1 103 ? 7.038 1.670 7.291 1.00 18.95 103 PHE A O 1
ATOM 856 N N A THR A 1 104 ? 5.840 -0.214 7.034 0.19 12.93 104 THR A N 1
ATOM 857 N N B THR A 1 104 ? 5.821 -0.209 7.029 0.81 12.72 104 THR A N 1
ATOM 858 C CA A THR A 1 104 ? 6.725 -0.764 6.014 0.19 14.87 104 THR A CA 1
ATOM 859 C CA B THR A 1 104 ? 6.718 -0.782 6.030 0.81 14.77 104 THR A CA 1
ATOM 860 C C A THR A 1 104 ? 6.302 -0.406 4.595 0.19 16.83 104 THR A C 1
ATOM 861 C C B THR A 1 104 ? 6.313 -0.445 4.597 0.81 16.72 104 THR A C 1
ATOM 862 O O A THR A 1 104 ? 7.084 0.153 3.831 0.19 24.97 104 THR A O 1
ATOM 863 O O B THR A 1 104 ? 7.118 0.070 3.826 0.81 25.41 104 THR A O 1
ATOM 870 N N . GLU A 1 105 ? 5.069 -0.750 4.240 1.00 13.69 105 GLU A N 1
ATOM 871 C CA A GLU A 1 105 ? 4.566 -0.495 2.896 1.00 17.80 105 GLU A CA 1
ATOM 872 C CA B GLU A 1 105 ? 4.576 -0.486 2.892 0.00 17.81 105 GLU A CA 1
ATOM 873 C C . GLU A 1 105 ? 4.011 0.926 2.769 1.00 18.37 105 GLU A C 1
ATOM 874 O O . GLU A 1 105 ? 3.610 1.531 3.762 1.00 28.07 105 GLU A O 1
ATOM 885 N N . MET B 1 1 ? -3.989 17.854 -5.365 1.00 29.73 1 MET B N 1
ATOM 886 C CA . MET B 1 1 ? -2.562 17.854 -5.684 1.00 22.83 1 MET B CA 1
ATOM 887 C C . MET B 1 1 ? -2.083 16.436 -5.957 1.00 16.09 1 MET B C 1
ATOM 888 O O . MET B 1 1 ? -2.390 15.524 -5.196 1.00 23.92 1 MET B O 1
ATOM 893 N N . ASN B 1 2 ? -1.365 16.242 -7.059 1.00 17.38 2 ASN B N 1
ATOM 894 C CA . ASN B 1 2 ? -0.701 14.971 -7.307 1.00 18.67 2 ASN B CA 1
ATOM 895 C C . ASN B 1 2 ? 0.743 15.004 -6.813 1.00 18.48 2 ASN B C 1
ATOM 896 O O . ASN B 1 2 ? 1.292 16.079 -6.544 1.00 16.77 2 ASN B O 1
ATOM 901 N N . ASP B 1 3 ? 1.351 13.829 -6.681 1.00 21.23 3 ASP B N 1
ATOM 902 C CA . ASP B 1 3 ? 2.689 13.731 -6.115 1.00 18.50 3 ASP B CA 1
ATOM 903 C C . ASP B 1 3 ? 3.711 14.500 -6.940 1.00 18.85 3 ASP B C 1
ATOM 904 O O . ASP B 1 3 ? 4.604 15.139 -6.384 1.00 13.46 3 ASP B O 1
ATOM 909 N N . SER B 1 4 ? 3.585 14.434 -8.263 1.00 14.71 4 SER B N 1
ATOM 910 C CA . SER B 1 4 ? 4.539 15.077 -9.156 1.00 17.52 4 SER B CA 1
ATOM 911 C C . SER B 1 4 ? 4.469 16.583 -8.989 1.00 15.92 4 SER B C 1
ATOM 912 O O . SER B 1 4 ? 5.487 17.264 -8.946 1.00 13.89 4 SER B O 1
ATOM 915 N N . GLU B 1 5 ? 3.248 17.089 -8.896 1.00 14.50 5 GLU B N 1
ATOM 916 C CA . GLU B 1 5 ? 3.002 18.503 -8.687 1.00 13.26 5 GLU B CA 1
ATOM 917 C C . GLU B 1 5 ? 3.527 18.954 -7.320 1.00 12.03 5 GLU B C 1
ATOM 918 O O . GLU B 1 5 ? 4.125 20.026 -7.200 1.00 10.44 5 GLU B O 1
ATOM 924 N N . PHE B 1 6 ? 3.311 18.128 -6.300 1.00 10.42 6 PHE B N 1
ATOM 925 C CA . PHE B 1 6 ? 3.823 18.401 -4.966 1.00 8.58 6 PHE B CA 1
ATOM 926 C C . PHE B 1 6 ? 5.335 18.561 -5.004 1.00 7.29 6 PHE B C 1
ATOM 927 O O . PHE B 1 6 ? 5.882 19.482 -4.389 1.00 7.06 6 PHE B O 1
ATOM 935 N N . ILE B 1 7 ? 6.012 17.663 -5.715 1.00 9.02 7 ILE B N 1
ATOM 936 C CA . ILE B 1 7 ? 7.466 17.717 -5.823 1.00 10.53 7 ILE B CA 1
ATOM 937 C C . ILE B 1 7 ? 7.905 19.009 -6.526 1.00 10.16 7 ILE B C 1
ATOM 938 O O . ILE B 1 7 ? 8.868 19.651 -6.107 1.00 9.54 7 ILE B O 1
ATOM 943 N N . GLN B 1 8 ? 7.179 19.410 -7.567 1.00 8.81 8 GLN B N 1
ATOM 944 C CA . GLN B 1 8 ? 7.487 20.663 -8.243 1.00 9.31 8 GLN B CA 1
ATOM 945 C C . GLN B 1 8 ? 7.345 21.850 -7.306 1.00 8.22 8 GLN B C 1
ATOM 946 O O . GLN B 1 8 ? 8.196 22.740 -7.303 1.00 8.90 8 GLN B O 1
ATOM 952 N N . LEU B 1 9 ? 6.287 21.862 -6.503 1.00 6.55 9 LEU B N 1
ATOM 953 C CA . LEU B 1 9 ? 6.048 22.978 -5.591 1.00 5.94 9 LEU B CA 1
ATOM 954 C C . LEU B 1 9 ? 7.127 23.002 -4.511 1.00 5.81 9 LEU B C 1
ATOM 955 O O . LEU B 1 9 ? 7.649 24.058 -4.166 1.00 6.80 9 LEU B O 1
ATOM 960 N N . ALA B 1 10 ? 7.471 21.843 -3.972 1.00 5.60 10 ALA B N 1
ATOM 961 C CA . ALA B 1 10 ? 8.524 21.778 -2.966 1.00 4.75 10 ALA B CA 1
ATOM 962 C C . ALA B 1 10 ? 9.882 22.195 -3.542 1.00 6.61 10 ALA B C 1
ATOM 963 O O . ALA B 1 10 ? 10.670 22.857 -2.865 1.00 6.81 10 ALA B O 1
ATOM 965 N N . ASP B 1 11 ? 10.154 21.810 -4.782 1.00 6.45 11 ASP B N 1
ATOM 966 C CA . ASP B 1 11 ? 11.394 22.204 -5.443 1.00 7.27 11 ASP B CA 1
ATOM 967 C C . ASP B 1 11 ? 11.431 23.719 -5.575 1.00 7.52 11 ASP B C 1
ATOM 968 O O . ASP B 1 11 ? 12.482 24.326 -5.398 1.00 6.77 11 ASP B O 1
ATOM 973 N N . GLN B 1 12 ? 10.290 24.341 -5.863 1.00 7.30 12 GLN B N 1
ATOM 974 C CA . GLN B 1 12 ? 10.245 25.801 -5.949 1.00 9.25 12 GLN B CA 1
ATOM 975 C C . GLN B 1 12 ? 10.632 26.422 -4.614 1.00 7.91 12 GLN B C 1
ATOM 976 O O . GLN B 1 12 ? 11.367 27.409 -4.571 1.00 7.29 12 GLN B O 1
ATOM 982 N N . LEU B 1 13 ? 10.137 25.844 -3.524 1.00 5.13 13 LEU B N 1
ATOM 983 C CA . LEU B 1 13 ? 10.506 26.314 -2.193 1.00 4.16 13 LEU B CA 1
ATOM 984 C C . LEU B 1 13 ? 12.003 26.165 -1.939 1.00 5.35 13 LEU B C 1
ATOM 985 O O . LEU B 1 13 ? 12.672 27.101 -1.482 1.00 4.19 13 LEU B O 1
ATOM 990 N N . TYR B 1 14 ? 12.530 24.984 -2.228 1.00 5.24 14 TYR B N 1
ATOM 991 C CA . TYR B 1 14 ? 13.953 24.730 -2.021 1.00 5.24 14 TYR B CA 1
ATOM 992 C C . TYR B 1 14 ? 14.831 25.669 -2.844 1.00 4.03 14 TYR B C 1
ATOM 993 O O . TYR B 1 14 ? 15.857 26.156 -2.368 1.00 4.06 14 TYR B O 1
ATOM 1002 N N . GLN B 1 15 ? 14.431 25.915 -4.087 1.00 5.32 15 GLN B N 1
ATOM 1003 C CA . GLN B 1 15 ? 15.162 26.837 -4.947 1.00 5.50 15 GLN B CA 1
ATOM 1004 C C . GLN B 1 15 ? 15.201 28.239 -4.361 1.00 5.09 15 GLN B C 1
ATOM 1005 O O . GLN B 1 15 ? 16.240 28.892 -4.442 1.00 5.76 15 GLN B O 1
ATOM 1011 N N . LYS B 1 16 ? 14.087 28.707 -3.799 1.00 4.43 16 LYS B N 1
ATOM 1012 C CA . LYS B 1 16 ? 14.049 30.017 -3.162 1.00 5.16 16 LYS B CA 1
ATOM 1013 C C . LYS B 1 16 ? 15.005 30.053 -1.981 1.00 6.77 16 LYS B C 1
ATOM 1014 O O . LYS B 1 16 ? 15.748 31.013 -1.804 1.00 5.81 16 LYS B O 1
ATOM 1020 N N . ILE B 1 17 ? 14.988 29.004 -1.169 1.00 3.60 17 ILE B N 1
ATOM 1021 C CA . ILE B 1 17 ? 15.835 28.959 0.016 1.00 4.18 17 ILE B CA 1
ATOM 1022 C C . ILE B 1 17 ? 17.306 29.018 -0.376 1.00 5.76 17 ILE B C 1
ATOM 1023 O O . ILE B 1 17 ? 18.089 29.769 0.204 1.00 5.24 17 ILE B O 1
ATOM 1028 N N . GLU B 1 18 ? 17.669 28.229 -1.376 1.00 4.05 18 GLU B N 1
ATOM 1029 C CA . GLU B 1 18 ? 19.042 28.142 -1.838 1.00 5.19 18 GLU B CA 1
ATOM 1030 C C . GLU B 1 18 ? 19.495 29.464 -2.446 1.00 4.29 18 GLU B C 1
ATOM 1031 O O . GLU B 1 18 ? 20.571 29.973 -2.108 1.00 5.41 18 GLU B O 1
ATOM 1037 N N . GLU B 1 19 ? 18.672 30.013 -3.338 1.00 4.83 19 GLU B N 1
ATOM 1038 C CA . GLU B 1 19 ? 18.995 31.279 -3.984 1.00 5.09 19 GLU B CA 1
ATOM 1039 C C . GLU B 1 19 ? 19.179 32.400 -2.974 1.00 4.96 19 GLU B C 1
ATOM 1040 O O . GLU B 1 19 ? 20.081 33.241 -3.117 1.00 4.24 19 GLU B O 1
ATOM 1046 N N . LYS B 1 20 ? 18.337 32.415 -1.955 1.00 3.03 20 LYS B N 1
ATOM 1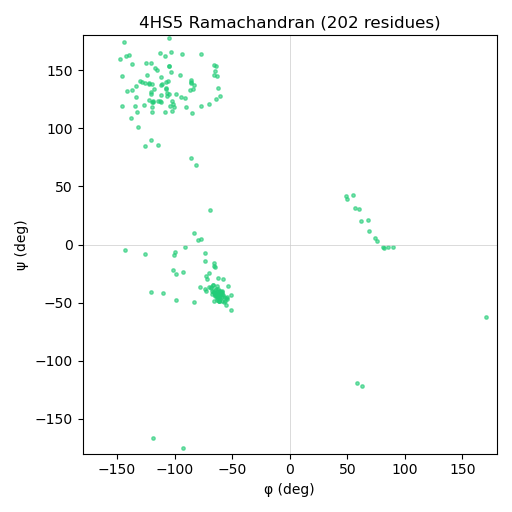047 C CA . LYS B 1 20 ? 18.372 33.504 -0.989 1.00 4.48 20 LYS B CA 1
ATOM 1048 C C . LYS B 1 20 ? 19.514 33.369 0.004 1.00 4.29 20 LYS B C 1
ATOM 1049 O O . LYS B 1 20 ? 20.115 34.371 0.394 1.00 4.72 20 LYS B O 1
ATOM 1055 N N . ILE B 1 21 ? 19.840 32.146 0.414 1.00 3.93 21 ILE B N 1
ATOM 1056 C CA . ILE B 1 21 ? 21.035 31.937 1.214 1.00 5.42 21 ILE B CA 1
ATOM 1057 C C . ILE B 1 21 ? 22.274 32.369 0.416 1.00 6.33 21 ILE B C 1
ATOM 1058 O O . ILE B 1 21 ? 23.155 33.059 0.948 1.00 7.04 21 ILE B O 1
ATOM 1063 N N . GLU B 1 22 ? 22.335 32.002 -0.863 1.00 7.18 22 GLU B N 1
ATOM 1064 C CA . GLU B 1 22 ? 23.417 32.460 -1.730 1.00 8.36 22 GLU B CA 1
ATOM 1065 C C . GLU B 1 22 ? 23.505 33.974 -1.788 1.00 6.64 22 GLU B C 1
ATOM 1066 O O . GLU B 1 22 ? 24.602 34.530 -1.643 1.00 11.68 22 GLU B O 1
ATOM 1072 N N . GLU B 1 23 ? 22.377 34.646 -2.027 1.00 6.07 23 GLU B N 1
ATOM 1073 C CA . GLU B 1 23 ? 22.349 36.117 -2.037 1.00 6.60 23 GLU B CA 1
ATOM 1074 C C . GLU B 1 23 ? 22.982 36.683 -0.774 1.00 7.09 23 GLU B C 1
ATOM 1075 O O . GLU B 1 23 ? 23.749 37.646 -0.823 1.00 7.06 23 GLU B O 1
ATOM 1081 N N . SER B 1 24 ? 22.642 36.085 0.363 1.00 6.42 24 SER B N 1
ATOM 1082 C CA . SER B 1 24 ? 22.915 36.692 1.664 1.00 3.95 24 SER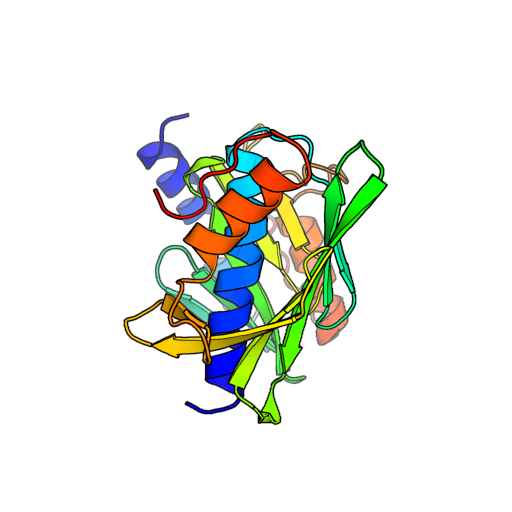 B CA 1
ATOM 1083 C C . SER B 1 24 ? 24.379 36.678 2.055 1.00 5.82 24 SER B C 1
ATOM 1084 O O . SER B 1 24 ? 24.829 37.549 2.806 1.00 6.74 24 SER B O 1
ATOM 1087 N N . GLY B 1 25 ? 25.116 35.684 1.583 1.00 6.27 25 GLY B N 1
ATOM 1088 C CA . GLY B 1 25 ? 26.487 35.497 2.014 1.00 7.45 25 GLY B CA 1
ATOM 1089 C C . GLY B 1 25 ? 26.588 35.050 3.462 1.00 9.55 25 GLY B C 1
ATOM 1090 O O . GLY B 1 25 ? 27.678 35.029 4.031 1.00 12.66 25 GLY B O 1
ATOM 1091 N N . ALA B 1 26 ? 25.458 34.671 4.053 1.00 7.84 26 ALA B N 1
ATOM 1092 C CA . ALA B 1 26 ? 25.445 34.247 5.452 1.00 9.09 26 ALA B CA 1
ATOM 1093 C C . ALA B 1 26 ? 26.236 32.964 5.633 1.00 8.88 26 ALA B C 1
ATOM 1094 O O . ALA B 1 26 ? 26.378 32.180 4.690 1.00 9.55 26 ALA B O 1
ATOM 1096 N N . ASP B 1 27 ? 26.750 32.764 6.845 1.00 11.59 27 ASP B N 1
ATOM 1097 C CA . ASP B 1 27 ? 27.537 31.582 7.172 1.00 12.16 27 ASP B CA 1
ATOM 1098 C C . ASP B 1 27 ? 26.596 30.422 7.483 1.00 14.93 27 ASP B C 1
ATOM 1099 O O . ASP B 1 27 ? 26.467 29.984 8.628 1.00 17.36 27 ASP B O 1
ATOM 1104 N N . VAL B 1 28 ? 25.914 29.962 6.442 1.00 11.08 28 VAL B N 1
ATOM 1105 C CA . VAL B 1 28 ? 25.012 28.834 6.524 1.00 12.21 28 VAL B CA 1
ATOM 1106 C C . VAL B 1 28 ? 25.325 27.963 5.331 1.00 14.84 28 VAL B C 1
ATOM 1107 O O . VAL B 1 28 ? 25.206 28.413 4.187 1.00 15.63 28 VAL B O 1
ATOM 1111 N N . ASP B 1 29 ? 25.737 26.730 5.592 1.00 10.18 29 ASP B N 1
ATOM 1112 C CA . ASP B 1 29 ? 25.990 25.784 4.520 1.00 11.07 29 ASP B CA 1
ATOM 1113 C C . ASP B 1 29 ? 24.654 25.177 4.160 1.00 11.12 29 ASP B C 1
ATOM 1114 O O . ASP B 1 29 ? 23.855 24.834 5.039 1.00 15.59 29 ASP B O 1
ATOM 1119 N N . TYR B 1 30 ? 24.390 25.037 2.873 1.00 8.27 30 TYR B N 1
ATOM 1120 C CA . TYR B 1 30 ? 23.194 24.306 2.478 1.00 6.35 30 TYR B CA 1
ATOM 1121 C C . TYR B 1 30 ? 23.578 23.177 1.557 1.00 6.11 30 TYR B C 1
ATOM 1122 O O . TYR B 1 30 ? 24.529 23.281 0.778 1.00 9.03 30 TYR B O 1
ATOM 1131 N N . ASP B 1 31 ? 22.846 22.081 1.672 1.00 6.02 31 ASP B N 1
ATOM 1132 C CA . ASP B 1 31 ? 23.103 20.909 0.866 1.00 7.30 31 ASP B CA 1
ATOM 1133 C C . ASP B 1 31 ? 21.777 20.233 0.558 1.00 6.46 31 ASP B C 1
ATOM 1134 O O . ASP B 1 31 ? 21.046 19.813 1.469 1.00 6.34 31 ASP B O 1
ATOM 1139 N N . GLN B 1 32 ? 21.449 20.137 -0.724 1.00 5.67 32 GLN B N 1
ATOM 1140 C CA . GLN B 1 32 ? 20.231 19.459 -1.137 1.00 4.52 32 GLN B CA 1
ATOM 1141 C C . GLN B 1 32 ? 20.558 18.118 -1.763 1.00 6.19 32 GLN B C 1
ATOM 1142 O O . GLN B 1 32 ? 21.363 18.024 -2.701 1.00 8.30 32 GLN B O 1
ATOM 1148 N N . ASN B 1 33 ? 19.909 17.085 -1.246 1.00 4.85 33 ASN B N 1
ATOM 1149 C CA . ASN B 1 33 ? 19.962 15.763 -1.836 1.00 4.69 33 ASN B CA 1
ATOM 1150 C C . ASN B 1 33 ? 18.542 15.324 -2.080 1.00 4.86 33 ASN B C 1
ATOM 1151 O O . ASN B 1 33 ? 17.932 14.646 -1.256 1.00 4.15 33 ASN B O 1
ATOM 1156 N N . GLY B 1 34 ? 18.006 15.742 -3.224 1.00 6.69 34 GLY B N 1
ATOM 1157 C CA . GLY B 1 34 ? 16.631 15.469 -3.579 1.00 6.19 34 GLY B CA 1
ATOM 1158 C C . GLY B 1 34 ? 15.680 16.034 -2.545 1.00 3.90 34 GLY B C 1
ATOM 1159 O O . GLY B 1 34 ? 15.648 17.245 -2.290 1.00 7.46 34 GLY B O 1
ATOM 1160 N N . SER B 1 35 ? 14.904 15.146 -1.933 1.00 4.11 35 SER B N 1
ATOM 1161 C CA . SER B 1 35 ? 13.954 15.516 -0.895 1.00 4.81 35 SER B CA 1
ATOM 1162 C C . SER B 1 35 ? 14.564 16.224 0.315 1.00 4.91 35 SER B C 1
ATOM 1163 O O . SER B 1 35 ? 13.884 16.988 1.000 1.00 6.50 35 SER B O 1
ATOM 1166 N N . LEU B 1 36 ? 15.814 15.925 0.631 1.00 3.87 36 LEU B N 1
ATOM 1167 C CA . LEU B 1 36 ? 16.434 16.476 1.824 1.00 3.96 36 LEU B CA 1
ATOM 1168 C C . LEU B 1 36 ? 17.217 17.746 1.516 1.00 3.71 36 LEU B C 1
ATOM 1169 O O . LEU B 1 36 ? 18.077 17.781 0.635 1.00 6.00 36 LEU B O 1
ATOM 1174 N N . LEU B 1 37 ? 16.910 18.793 2.260 1.00 3.30 37 LEU B N 1
ATOM 1175 C CA . LEU B 1 37 ? 17.711 20.007 2.268 1.00 4.50 37 LEU B CA 1
ATOM 1176 C C . LEU B 1 37 ? 18.222 20.242 3.679 1.00 3.65 37 LEU B C 1
ATOM 1177 O O . LEU B 1 37 ? 17.438 20.396 4.613 1.00 4.52 37 LEU B O 1
ATOM 1182 N N . THR B 1 38 ? 19.539 20.245 3.842 1.00 4.22 38 THR B N 1
ATOM 1183 C CA . THR B 1 38 ? 20.151 20.444 5.154 1.00 5.54 38 THR B CA 1
ATOM 1184 C C . THR B 1 38 ? 20.793 21.824 5.228 1.00 5.87 38 THR B C 1
ATOM 1185 O O . THR B 1 38 ? 21.476 22.236 4.299 1.00 7.47 38 THR B O 1
ATOM 1189 N N . LEU B 1 39 ? 20.560 22.542 6.321 1.00 4.79 39 LEU B N 1
ATOM 1190 C CA . LEU B 1 39 ? 21.223 23.806 6.552 1.00 5.54 39 LEU B CA 1
ATOM 1191 C C . LEU B 1 39 ? 22.105 23.604 7.771 1.00 7.21 39 LEU B C 1
ATOM 1192 O O . LEU B 1 39 ? 21.620 23.189 8.823 1.00 9.22 39 LEU B O 1
ATOM 1197 N N . GLU B 1 40 ? 23.399 23.859 7.631 1.00 8.37 40 GLU B N 1
ATOM 1198 C CA . GLU B 1 40 ? 24.313 23.648 8.749 1.00 8.38 40 GLU B CA 1
ATOM 1199 C C . GLU B 1 40 ? 25.008 24.940 9.162 1.00 8.77 40 GLU B C 1
ATOM 1200 O O . GLU B 1 40 ? 25.430 25.727 8.317 1.00 9.49 40 GLU B O 1
ATOM 1206 N N . PHE B 1 41 ? 25.116 25.136 10.473 1.00 6.93 41 PHE B N 1
ATOM 1207 C CA . PHE B 1 41 ? 25.628 26.372 11.039 1.00 9.11 41 PHE B CA 1
ATOM 1208 C C . PHE B 1 41 ? 26.964 26.151 11.731 1.00 10.85 41 PHE B C 1
ATOM 1209 O O . PHE B 1 41 ? 27.337 25.020 12.001 1.00 11.11 41 PHE B O 1
ATOM 1217 N N . GLU B 1 42 ? 27.664 27.247 12.010 1.00 11.25 42 GLU B N 1
ATOM 1218 C CA . GLU B 1 42 ? 28.942 27.218 12.712 1.00 12.95 42 GLU B CA 1
ATOM 1219 C C . GLU B 1 42 ? 28.843 26.463 14.026 1.00 12.74 42 GLU B C 1
ATOM 1220 O O . GLU B 1 42 ? 29.773 25.749 14.418 1.00 15.64 42 GLU B O 1
ATOM 1226 N N . ASN B 1 43 ? 27.707 26.597 14.696 1.00 9.88 43 ASN B N 1
ATOM 1227 C CA . ASN B 1 43 ? 27.534 25.982 16.006 1.00 8.39 43 ASN B CA 1
ATOM 1228 C C . ASN B 1 43 ? 27.126 24.516 15.934 1.00 9.70 43 ASN B C 1
ATOM 1229 O O . ASN B 1 43 ? 26.731 23.931 16.954 1.00 9.43 43 ASN B O 1
ATOM 1234 N N . HIS B 1 44 ? 27.193 23.960 14.720 1.00 9.56 44 HIS B N 1
ATOM 1235 C CA . HIS B 1 44 ? 26.890 22.553 14.419 1.00 10.04 44 HIS B CA 1
ATOM 1236 C C . HIS B 1 44 ? 25.408 22.179 14.398 1.00 9.86 44 HIS B C 1
ATOM 1237 O O . HIS B 1 44 ? 25.073 21.007 14.199 1.00 15.89 44 HIS B O 1
ATOM 1244 N N . THR B 1 45 ? 24.534 23.169 14.587 1.00 7.06 45 THR B N 1
ATOM 1245 C CA . THR B 1 45 ? 23.101 22.976 14.408 1.00 8.04 45 THR B CA 1
ATOM 1246 C C . THR B 1 45 ? 22.866 22.599 12.963 1.00 10.69 45 THR B C 1
ATOM 1247 O O . THR B 1 45 ? 23.439 23.201 12.057 1.00 11.21 45 THR B O 1
ATOM 1251 N N . LYS B 1 46 ? 22.037 21.583 12.757 1.00 12.49 46 LYS B N 1
ATOM 1252 C CA . LYS B 1 46 ? 21.578 21.251 11.426 1.00 13.75 46 LYS B CA 1
ATOM 1253 C C . LYS B 1 46 ? 20.071 21.377 11.393 1.00 14.89 46 LYS B C 1
ATOM 1254 O O . LYS B 1 46 ? 19.368 20.729 12.180 1.00 16.59 46 LYS B O 1
ATOM 1260 N N . LEU B 1 47 ? 19.573 22.219 10.495 1.00 10.92 47 LEU B N 1
ATOM 1261 C CA . LEU B 1 47 ? 18.145 22.268 10.223 1.00 9.17 47 LEU B CA 1
ATOM 1262 C C . LEU B 1 47 ? 17.888 21.291 9.083 1.00 7.85 47 LEU B C 1
ATOM 1263 O O . LEU B 1 47 ? 18.544 21.347 8.039 1.00 9.44 47 LEU B O 1
ATOM 1268 N N . ILE B 1 48 ? 16.957 20.375 9.311 1.00 6.41 48 ILE B N 1
ATOM 1269 C CA . ILE B 1 48 ? 16.662 19.297 8.378 1.00 8.12 48 ILE B CA 1
ATOM 1270 C C . ILE B 1 48 ? 15.315 19.576 7.737 1.00 7.05 48 ILE B C 1
ATOM 1271 O O . ILE B 1 48 ? 14.306 19.564 8.420 1.00 8.10 48 ILE B O 1
ATOM 1276 N N . ILE B 1 49 ? 15.294 19.828 6.434 1.00 5.58 49 ILE B N 1
ATOM 1277 C CA . ILE B 1 49 ? 14.071 20.090 5.697 1.00 4.69 49 ILE B CA 1
ATOM 1278 C C . ILE B 1 49 ? 13.835 18.927 4.749 1.00 5.51 49 ILE B C 1
ATOM 1279 O O . ILE B 1 49 ? 14.735 18.529 4.018 1.00 6.13 49 ILE B O 1
ATOM 1284 N N . ASN B 1 50 ? 12.649 18.345 4.761 1.00 5.90 50 ASN B N 1
ATOM 1285 C CA . ASN B 1 50 ? 12.402 17.240 3.842 1.00 5.61 50 ASN B CA 1
ATOM 1286 C C . ASN B 1 50 ? 10.985 17.140 3.341 1.00 5.72 50 ASN B C 1
ATOM 1287 O O . ASN B 1 50 ? 10.064 17.696 3.931 1.00 6.80 50 ASN B O 1
ATOM 1292 N N . ARG B 1 51 ? 10.837 16.452 2.220 1.00 6.51 51 ARG B N 1
ATOM 1293 C CA . ARG B 1 51 ? 9.535 16.194 1.659 1.00 6.75 51 ARG B CA 1
ATOM 1294 C C . ARG B 1 51 ? 8.952 14.975 2.327 1.00 8.55 51 ARG B C 1
ATOM 1295 O O . ARG B 1 51 ? 9.623 13.963 2.525 1.00 8.59 51 ARG B O 1
ATOM 1303 N N . GLN B 1 52 ? 7.700 15.078 2.709 1.00 7.24 52 GLN B N 1
ATOM 1304 C CA . GLN B 1 52 ? 6.980 13.912 3.174 1.00 9.93 52 GLN B CA 1
ATOM 1305 C C . GLN B 1 52 ? 5.906 13.704 2.124 1.00 9.34 52 GLN B C 1
ATOM 1306 O O . GLN B 1 52 ? 4.773 14.189 2.242 1.00 9.25 52 GLN B O 1
ATOM 1312 N N . GLN B 1 53 ? 6.298 12.991 1.076 1.00 12.30 53 GLN B N 1
ATOM 1313 C CA . GLN B 1 53 ? 5.490 12.847 -0.126 1.00 11.11 53 GLN B CA 1
ATOM 1314 C C . GLN B 1 53 ? 4.047 12.328 0.074 1.00 12.91 53 GLN B C 1
ATOM 1315 O O . GLN B 1 53 ? 3.116 12.899 -0.501 1.00 12.44 53 GLN B O 1
ATOM 1321 N N . PRO B 1 54 ? 3.846 11.275 0.893 1.00 9.80 54 PRO B N 1
ATOM 1322 C CA . PRO B 1 54 ? 2.469 10.791 1.060 1.00 10.45 54 PRO B CA 1
ATOM 1323 C C . PRO B 1 54 ? 1.544 11.796 1.725 1.00 13.17 54 PRO B C 1
ATOM 1324 O O . PRO B 1 54 ? 0.331 11.663 1.625 1.00 15.19 54 PRO B O 1
ATOM 1328 N N . LEU B 1 55 ? 2.111 12.773 2.420 1.00 8.37 55 LEU B N 1
ATOM 1329 C CA . LEU B 1 55 ? 1.330 13.771 3.122 1.00 8.32 55 LEU B CA 1
ATOM 1330 C C . LEU B 1 55 ? 1.229 15.066 2.324 1.00 9.27 55 LEU B C 1
ATOM 1331 O O . LEU B 1 55 ? 0.509 15.975 2.722 1.00 9.38 55 LEU B O 1
ATOM 1336 N N . HIS B 1 56 ? 1.958 15.135 1.214 1.00 8.60 56 HIS B N 1
ATOM 1337 C CA . HIS B 1 56 ? 2.158 16.396 0.488 1.00 8.20 56 HIS B CA 1
ATOM 1338 C C . HIS B 1 56 ? 2.577 17.527 1.415 1.00 10.39 56 HIS B C 1
ATOM 1339 O O . HIS B 1 56 ? 2.119 18.662 1.282 1.00 10.12 56 HIS B O 1
ATOM 1346 N N . GLN B 1 57 ? 3.468 17.219 2.346 1.00 7.73 57 GLN B N 1
ATOM 1347 C CA . GLN B 1 57 ? 3.966 18.218 3.269 1.00 6.81 57 GLN B CA 1
ATOM 1348 C C . GLN B 1 57 ? 5.463 18.357 3.152 1.00 6.06 57 GLN B C 1
ATOM 1349 O O . GLN B 1 57 ? 6.156 17.452 2.687 1.00 6.23 57 GLN B O 1
ATOM 1355 N N . VAL B 1 58 ? 5.950 19.520 3.548 1.00 5.16 58 VAL B N 1
ATOM 1356 C CA . VAL B 1 58 ? 7.366 19.710 3.784 1.00 4.99 58 VAL B CA 1
ATOM 1357 C C . VAL B 1 58 ? 7.529 19.800 5.291 1.00 5.77 58 VAL B C 1
ATOM 1358 O O . VAL B 1 58 ? 6.734 20.450 5.974 1.00 5.93 58 VAL B O 1
ATOM 1362 N N . TRP B 1 59 ? 8.517 19.099 5.827 1.00 6.16 59 TRP B N 1
ATOM 1363 C CA . TRP B 1 59 ? 8.785 19.116 7.260 1.00 6.48 59 TRP B CA 1
ATOM 1364 C C . TRP B 1 59 ? 10.111 19.816 7.532 1.00 7.39 59 TRP B C 1
ATOM 1365 O O . TRP B 1 59 ? 11.062 19.702 6.747 1.00 7.15 59 TRP B O 1
ATOM 1376 N N . LEU B 1 60 ? 10.173 20.550 8.636 1.00 7.06 60 LEU B N 1
ATOM 1377 C CA . LEU B 1 60 ? 11.402 21.175 9.110 1.00 8.79 60 LEU B CA 1
ATOM 1378 C C . LEU B 1 60 ? 11.647 20.658 10.506 1.00 10.24 60 LEU B C 1
ATOM 1379 O O . LEU B 1 60 ? 10.772 20.759 11.383 1.00 10.67 60 LEU B O 1
ATOM 1384 N N . ALA B 1 61 ? 12.820 20.081 10.715 1.00 10.65 61 ALA B N 1
ATOM 1385 C CA . ALA B 1 61 ? 13.140 19.477 11.990 1.00 13.88 61 ALA B CA 1
ATOM 1386 C C . ALA B 1 61 ? 14.466 19.982 12.522 1.00 15.66 61 ALA B C 1
ATOM 1387 O O . ALA B 1 61 ? 15.453 20.157 11.784 1.00 12.85 61 ALA B O 1
ATOM 1389 N N . THR B 1 62 ? 14.466 20.207 13.827 1.00 28.34 62 THR B N 1
ATOM 1390 C CA . THR B 1 62 ? 15.641 20.616 14.559 1.00 34.99 62 THR B CA 1
ATOM 1391 C C . THR B 1 62 ? 15.896 19.511 15.569 1.00 32.55 62 THR B C 1
ATOM 1392 O O . THR B 1 62 ? 15.291 18.441 15.479 1.00 38.71 62 THR B O 1
ATOM 1396 N N . LEU B 1 63 ? 16.754 19.768 16.551 1.00 39.74 63 LEU B N 1
ATOM 1397 C CA . LEU B 1 63 ? 17.113 18.733 17.524 1.00 42.51 63 LEU B CA 1
ATOM 1398 C C . LEU B 1 63 ? 15.986 18.331 18.481 1.00 45.11 63 LEU B C 1
ATOM 1399 O O . LEU B 1 63 ? 16.257 17.937 19.618 1.00 50.67 63 LEU B O 1
ATOM 1404 N N . GLU B 1 64 ? 14.742 18.433 18.005 1.00 46.61 64 GLU B N 1
ATOM 1405 C CA . GLU B 1 64 ? 13.550 17.925 18.689 1.00 38.92 64 GLU B CA 1
ATOM 1406 C C . GLU B 1 64 ? 12.284 18.409 18.005 1.00 36.42 64 GLU B C 1
ATOM 1407 O O . GLU B 1 64 ? 11.482 17.610 17.523 1.00 45.68 64 GLU B O 1
ATOM 1413 N N . ASN B 1 65 ? 12.099 19.723 17.987 1.00 40.42 65 ASN B N 1
ATOM 1414 C CA . ASN B 1 65 ? 10.878 20.296 17.445 1.00 32.70 65 ASN B CA 1
ATOM 1415 C C . ASN B 1 65 ? 10.783 20.157 15.943 1.00 26.42 65 ASN B C 1
ATOM 1416 O O . ASN B 1 65 ? 11.653 20.631 15.204 1.00 27.22 65 ASN B O 1
ATOM 1421 N N . GLY B 1 66 ? 9.724 19.483 15.509 1.00 21.42 66 GLY B N 1
ATOM 1422 C CA . GLY B 1 66 ? 9.402 19.356 14.103 1.00 17.19 66 GLY B CA 1
ATOM 1423 C C . GLY B 1 66 ? 8.241 20.270 13.771 1.00 16.94 66 GLY B C 1
ATOM 1424 O O . GLY B 1 66 ? 7.418 20.601 14.632 1.00 20.95 66 GLY B O 1
ATOM 1425 N N . HIS B 1 67 ? 8.182 20.682 12.515 1.00 9.89 67 HIS B N 1
ATOM 1426 C CA . HIS B 1 67 ? 7.157 21.587 12.034 1.00 6.15 67 HIS B CA 1
ATOM 1427 C C . HIS B 1 67 ? 6.718 21.036 10.707 1.00 9.15 67 HIS B C 1
ATOM 1428 O O . HIS B 1 67 ? 7.560 20.680 9.881 1.00 9.21 67 HIS B O 1
ATOM 1435 N N . HIS B 1 68 ? 5.410 20.949 10.503 1.00 7.41 68 HIS B N 1
ATOM 1436 C CA . HIS B 1 68 ? 4.828 20.294 9.342 1.00 6.74 68 HIS B CA 1
ATOM 1437 C C . HIS B 1 68 ? 4.030 21.307 8.549 1.00 9.34 68 HIS B C 1
ATOM 1438 O O . HIS B 1 68 ? 3.125 21.944 9.095 1.00 9.63 68 HIS B O 1
ATOM 1445 N N . TYR B 1 69 ? 4.357 21.462 7.271 1.00 5.34 69 TYR B N 1
ATOM 1446 C CA . TYR B 1 69 ? 3.792 22.523 6.434 1.00 4.79 69 TYR B CA 1
ATOM 1447 C C . TYR B 1 69 ? 2.982 22.003 5.256 1.00 6.59 69 TYR B C 1
ATOM 1448 O O . TYR B 1 69 ? 3.428 21.116 4.519 1.00 6.63 69 TYR B O 1
ATOM 1457 N N . ASP B 1 70 ? 1.807 22.605 5.070 1.00 8.23 70 ASP B N 1
ATOM 1458 C CA . ASP B 1 70 ? 0.971 22.367 3.899 1.00 9.38 70 ASP B CA 1
ATOM 1459 C C . ASP B 1 70 ? 1.083 23.523 2.920 1.00 8.65 70 ASP B C 1
ATOM 1460 O O . ASP B 1 70 ? 1.276 24.659 3.334 1.00 9.83 70 ASP B O 1
ATOM 1465 N N . TYR B 1 71 ? 0.949 23.232 1.632 1.00 8.22 71 TYR B N 1
ATOM 1466 C CA . TYR B 1 71 ? 0.909 24.267 0.607 1.00 8.63 71 TYR B CA 1
ATOM 1467 C C . TYR B 1 71 ? -0.457 24.930 0.610 1.00 12.35 71 TYR B C 1
ATOM 1468 O O . TYR B 1 71 ? -1.482 24.274 0.397 1.00 13.02 71 TYR B O 1
ATOM 1477 N N . ASN B 1 72 ? -0.461 26.232 0.867 1.00 10.92 72 ASN B N 1
ATOM 1478 C CA . ASN B 1 72 ? -1.691 26.998 0.942 1.00 13.04 72 ASN B CA 1
ATOM 1479 C C . ASN B 1 72 ? -1.467 28.330 0.228 1.00 11.55 72 ASN B C 1
ATOM 1480 O O . ASN B 1 72 ? -0.726 29.194 0.715 1.00 9.58 72 ASN B O 1
ATOM 1485 N N . ASN B 1 73 ? -2.084 28.482 -0.939 1.00 11.48 73 ASN B N 1
ATOM 1486 C CA . ASN B 1 73 ? -2.087 29.766 -1.633 1.00 10.87 73 ASN B CA 1
ATOM 1487 C C . ASN B 1 73 ? -0.700 30.345 -1.890 1.00 15.82 73 ASN B C 1
ATOM 1488 O O . ASN B 1 73 ? -0.485 31.548 -1.734 1.00 13.83 73 ASN B O 1
ATOM 1493 N N . GLY B 1 74 ? 0.228 29.486 -2.307 1.00 14.57 74 GLY B N 1
ATOM 1494 C CA . GLY B 1 74 ? 1.556 29.929 -2.696 1.00 14.11 74 GLY B CA 1
ATOM 1495 C C . GLY B 1 74 ? 2.542 29.953 -1.545 1.00 14.74 74 GLY B C 1
ATOM 1496 O O . GLY B 1 74 ? 3.725 30.258 -1.737 1.00 17.15 74 GLY B O 1
ATOM 1497 N N . LYS B 1 75 ? 2.063 29.623 -0.350 1.00 12.25 75 LYS B N 1
ATOM 1498 C CA . LYS B 1 75 ? 2.907 29.634 0.833 1.00 10.23 75 LYS B CA 1
ATOM 1499 C C . LYS B 1 75 ? 2.851 28.274 1.506 1.00 13.23 75 LYS B C 1
ATOM 1500 O O . LYS B 1 75 ? 1.887 27.527 1.340 1.00 12.90 75 LYS B O 1
ATOM 1506 N N . TRP B 1 76 ? 3.883 27.955 2.272 1.00 9.44 76 TRP B N 1
ATOM 1507 C CA . TRP B 1 76 ? 3.886 26.737 3.071 1.00 6.84 76 TRP B CA 1
ATOM 1508 C C . TRP B 1 76 ? 3.558 27.128 4.496 1.00 8.03 76 TRP B C 1
ATOM 1509 O O . TRP B 1 76 ? 4.254 27.945 5.106 1.00 8.44 76 TRP B O 1
ATOM 1520 N N . ILE B 1 77 ? 2.479 26.558 5.022 1.00 6.56 77 ILE B N 1
ATOM 1521 C CA A ILE B 1 77 ? 1.946 26.999 6.308 0.14 11.05 77 ILE B CA 1
ATOM 1522 C CA B ILE B 1 77 ? 1.909 26.993 6.284 0.86 11.24 77 ILE B CA 1
ATOM 1523 C C . ILE B 1 77 ? 1.954 25.888 7.341 1.00 8.54 77 ILE B C 1
ATOM 1524 O O . ILE B 1 77 ? 1.492 24.763 7.095 1.00 8.50 77 ILE B O 1
ATOM 1533 N N . ASP B 1 78 ? 2.494 26.211 8.509 1.00 7.77 78 ASP B N 1
ATOM 1534 C CA . ASP B 1 78 ? 2.608 25.260 9.606 1.00 7.32 78 ASP B CA 1
ATOM 1535 C C . ASP B 1 78 ? 1.225 24.769 10.041 1.00 12.21 78 ASP B C 1
ATOM 1536 O O . ASP B 1 78 ? 0.338 25.583 10.322 1.00 12.99 78 ASP B O 1
ATOM 1541 N N . ASP B 1 79 ? 1.040 23.452 10.100 1.00 10.85 79 ASP B N 1
ATOM 1542 C CA . ASP B 1 79 ? -0.293 22.885 10.350 1.00 11.14 79 ASP B CA 1
ATOM 1543 C C . ASP B 1 79 ? -0.715 22.896 11.822 1.00 13.40 79 ASP B C 1
ATOM 1544 O O . ASP B 1 79 ? -1.802 22.404 12.172 1.00 14.16 79 ASP B O 1
ATOM 1549 N N . ARG B 1 80 ? 0.129 23.476 12.672 1.00 10.87 80 ARG B N 1
ATOM 1550 C CA . ARG B 1 80 ? -0.191 23.651 14.093 1.00 11.50 80 ARG B CA 1
ATOM 1551 C C . ARG B 1 80 ? -0.171 25.121 14.506 1.00 15.12 80 ARG B C 1
ATOM 1552 O O . ARG B 1 80 ? -1.024 25.563 15.272 1.00 17.51 80 ARG B O 1
ATOM 1560 N N . SER B 1 81 ? 0.800 25.883 14.007 1.00 12.65 81 SER B N 1
ATOM 1561 C CA . SER B 1 81 ? 0.936 27.283 14.413 1.00 12.37 81 SER B CA 1
ATOM 1562 C C . SER B 1 81 ? 0.390 28.279 13.400 1.00 9.81 81 SER B C 1
ATOM 1563 O O . SER B 1 81 ? 0.088 29.426 13.754 1.00 16.98 81 SER B O 1
ATOM 1566 N N . GLY B 1 82 ? 0.278 27.873 12.142 1.00 11.60 82 GLY B N 1
ATOM 1567 C CA . GLY B 1 82 ? -0.139 28.787 11.094 1.00 13.71 82 GLY B CA 1
ATOM 1568 C C . GLY B 1 82 ? 0.993 29.655 10.560 1.00 10.29 82 GLY B C 1
ATOM 1569 O O . GLY B 1 82 ? 0.783 30.441 9.637 1.00 11.00 82 GLY B O 1
ATOM 1570 N N . ASP B 1 83 ? 2.182 29.514 11.140 1.00 10.96 83 ASP B N 1
ATOM 1571 C CA . ASP B 1 83 ? 3.340 30.282 10.683 1.00 10.55 83 ASP B CA 1
ATOM 1572 C C . ASP B 1 83 ? 3.704 29.928 9.251 1.00 11.43 83 ASP B C 1
ATOM 1573 O O . ASP B 1 83 ? 3.578 28.773 8.823 1.00 11.69 83 ASP B O 1
ATOM 1578 N N . GLU B 1 84 ? 4.168 30.919 8.505 1.00 10.33 84 GLU B N 1
ATOM 1579 C CA . GLU B 1 84 ? 4.627 30.683 7.146 1.00 9.11 84 GLU B CA 1
ATOM 1580 C C . GLU B 1 84 ? 6.097 30.245 7.173 1.00 9.94 84 GLU B C 1
ATOM 1581 O O . GLU B 1 84 ? 6.893 30.754 7.968 1.00 9.65 84 GLU B O 1
ATOM 1587 N N . PHE B 1 85 ? 6.419 29.278 6.317 1.00 7.62 85 PHE B N 1
ATOM 1588 C CA . PHE B 1 85 ? 7.731 28.611 6.275 1.00 6.98 85 PHE B CA 1
ATOM 1589 C C . PHE B 1 85 ? 8.958 29.532 6.217 1.00 6.23 85 PHE B C 1
ATOM 1590 O O . PHE B 1 85 ? 9.841 29.428 7.057 1.00 5.90 85 PHE B O 1
ATOM 1598 N N . LEU B 1 86 ? 9.012 30.412 5.224 1.00 6.27 86 LEU B N 1
ATOM 1599 C CA . LEU B 1 86 ? 10.196 31.249 5.022 1.00 6.93 86 LEU B CA 1
ATOM 1600 C C . LEU B 1 86 ? 10.371 32.260 6.162 1.00 7.81 86 LEU B C 1
ATOM 1601 O O . LEU B 1 86 ? 11.496 32.498 6.618 1.00 7.27 86 LEU B O 1
ATOM 1606 N N . THR B 1 87 ? 9.266 32.833 6.631 1.00 7.74 87 THR B N 1
ATOM 1607 C CA . THR B 1 87 ? 9.297 33.664 7.829 1.00 8.91 87 THR B CA 1
ATOM 1608 C C . THR B 1 87 ? 9.884 32.906 9.018 1.00 8.12 87 THR B C 1
ATOM 1609 O O . THR B 1 87 ? 10.777 33.409 9.700 1.00 7.77 87 THR B O 1
ATOM 1613 N N . PHE B 1 88 ? 9.399 31.686 9.260 1.00 7.11 88 PHE B N 1
ATOM 1614 C CA . PHE B 1 88 ? 9.899 30.881 10.368 1.00 8.08 88 PHE B CA 1
ATOM 1615 C C . PHE B 1 88 ? 11.371 30.538 10.179 1.00 6.66 88 PHE B C 1
ATOM 1616 O O . PHE B 1 88 ? 12.154 30.584 11.128 1.00 7.64 88 PHE B O 1
ATOM 1624 N N . LEU B 1 89 ? 11.738 30.185 8.951 1.00 6.86 89 LEU B N 1
ATOM 1625 C CA . LEU B 1 89 ? 13.121 29.820 8.655 1.00 6.54 89 LEU B CA 1
ATOM 1626 C C . LEU B 1 89 ? 14.087 30.985 8.894 1.00 5.37 89 LEU B C 1
ATOM 1627 O O . LEU B 1 89 ? 15.153 30.799 9.469 1.00 6.11 89 LEU B O 1
ATOM 1632 N N . SER B 1 90 ? 13.704 32.191 8.479 1.00 5.25 90 SER B N 1
ATOM 1633 C CA . SER B 1 90 ? 14.507 33.387 8.757 1.00 4.95 90 SER B CA 1
ATOM 1634 C C . SER B 1 90 ? 14.754 33.529 10.255 1.00 5.19 90 SER B C 1
ATOM 1635 O O . SER B 1 90 ? 15.887 33.779 10.693 1.00 7.83 90 SER B O 1
ATOM 1638 N N . ALA B 1 91 ? 13.697 33.352 11.041 1.00 6.09 91 ALA B N 1
ATOM 1639 C CA . ALA B 1 91 ? 13.806 33.475 12.479 1.00 11.10 91 ALA B CA 1
ATOM 1640 C C . ALA B 1 91 ? 14.735 32.399 13.028 1.00 8.58 91 ALA B C 1
ATOM 1641 O O . ALA B 1 91 ? 15.578 32.673 13.890 1.00 9.51 91 ALA B O 1
ATOM 1643 N N . ALA B 1 92 ? 14.587 31.178 12.523 1.00 7.49 92 ALA B N 1
ATOM 1644 C CA . ALA B 1 92 ? 15.408 30.060 13.004 1.00 9.81 92 ALA B CA 1
ATOM 1645 C C . ALA B 1 92 ? 16.889 30.259 12.682 1.00 11.43 92 ALA B C 1
ATOM 1646 O O . ALA B 1 92 ? 17.763 29.964 13.494 1.00 10.52 92 ALA B O 1
ATOM 1648 N N . ILE B 1 93 ? 17.175 30.787 11.500 1.00 8.04 93 ILE B N 1
ATOM 1649 C CA . ILE B 1 93 ? 18.548 31.067 11.133 1.00 7.60 93 ILE B CA 1
ATOM 1650 C C . ILE B 1 93 ? 19.171 32.121 12.062 1.00 7.75 93 ILE B C 1
ATOM 1651 O O . ILE B 1 93 ? 20.308 31.962 12.535 1.00 9.67 93 ILE B O 1
ATOM 1656 N N . PHE B 1 94 ? 18.420 33.185 12.342 1.00 8.88 94 PHE B N 1
ATOM 1657 C CA . PHE B 1 94 ? 18.912 34.245 13.210 1.00 8.39 94 PHE B CA 1
ATOM 1658 C C . PHE B 1 94 ? 19.259 33.708 14.600 1.00 12.95 94 PHE B C 1
ATOM 1659 O O . PHE B 1 94 ? 20.260 34.099 15.197 1.00 11.58 94 PHE B O 1
ATOM 1667 N N . LYS B 1 95 ? 18.429 32.818 15.118 1.00 10.07 95 LYS B N 1
ATOM 1668 C CA . LYS B 1 95 ? 18.679 32.267 16.453 1.00 12.40 95 LYS B CA 1
ATOM 1669 C C . LYS B 1 95 ? 19.945 31.410 16.579 1.00 20.31 95 LYS B C 1
ATOM 1670 O O . LYS B 1 95 ? 20.403 31.166 17.690 1.00 18.84 95 LYS B O 1
ATOM 1676 N N . GLN B 1 96 ? 20.521 30.977 15.459 1.00 14.43 96 GLN B N 1
ATOM 1677 C CA . GLN B 1 96 ? 21.816 30.292 15.493 1.00 13.95 96 GLN B CA 1
ATOM 1678 C C . GLN B 1 96 ? 22.977 31.255 15.540 1.00 20.51 96 GLN B C 1
ATOM 1679 O O . GLN B 1 96 ? 23.884 31.127 16.365 1.00 23.18 96 GLN B O 1
ATOM 1685 N N . SER B 1 97 ? 22.937 32.221 14.631 1.00 19.95 97 SER B N 1
ATOM 1686 C CA . SER B 1 97 ? 24.122 32.936 14.204 1.00 21.33 97 SER B CA 1
ATOM 1687 C C . SER B 1 97 ? 23.994 34.444 14.329 1.00 21.04 97 SER B C 1
ATOM 1688 O O . SER B 1 97 ? 24.969 35.173 14.135 1.00 21.31 97 SER B O 1
ATOM 1691 N N . LYS B 1 98 ? 22.788 34.906 14.640 1.00 14.31 98 LYS B N 1
ATOM 1692 C CA . LYS B 1 98 ? 22.485 36.334 14.637 1.00 15.58 98 LYS B CA 1
ATOM 1693 C C . LYS B 1 98 ? 22.712 36.906 13.229 1.00 16.92 98 LYS B C 1
ATOM 1694 O O . LYS B 1 98 ? 23.070 38.073 13.055 1.00 19.74 98 LYS B O 1
ATOM 1700 N N . GLU B 1 99 ? 22.497 36.067 12.219 1.00 15.26 99 GLU B N 1
ATOM 1701 C CA . GLU B 1 99 ? 22.527 36.534 10.842 1.00 13.32 99 GLU B CA 1
ATOM 1702 C C . GLU B 1 99 ? 21.127 36.576 10.255 1.00 11.58 99 GLU B C 1
ATOM 1703 O O . GLU B 1 99 ? 20.313 35.682 10.503 1.00 11.57 99 GLU B O 1
ATOM 1709 N N . THR B 1 100 ? 20.843 37.623 9.485 1.00 12.89 100 THR B N 1
ATOM 1710 C CA . THR B 1 100 ? 19.537 37.780 8.874 1.00 12.48 100 THR B CA 1
ATOM 1711 C C . THR B 1 100 ? 19.590 37.345 7.422 1.00 14.84 100 THR B C 1
ATOM 1712 O O . THR B 1 100 ? 20.332 37.921 6.628 1.00 18.98 100 THR B O 1
ATOM 1716 N N . VAL B 1 101 ? 18.810 36.321 7.079 1.00 10.55 101 VAL B N 1
ATOM 1717 C CA . VAL B 1 101 ? 18.611 35.954 5.680 1.00 8.27 101 VAL B CA 1
ATOM 1718 C C . VAL B 1 101 ? 17.163 36.279 5.374 1.00 10.33 101 VAL B C 1
ATOM 1719 O O . VAL B 1 101 ? 16.256 35.767 6.038 1.00 10.46 101 VAL B O 1
ATOM 1723 N N . ASP B 1 102 ? 16.948 37.129 4.376 1.00 7.42 102 ASP B N 1
ATOM 1724 C CA . ASP B 1 102 ? 15.613 37.563 3.985 1.00 7.96 102 ASP B CA 1
ATOM 1725 C C . ASP B 1 102 ? 15.178 36.804 2.725 1.00 7.04 102 ASP B C 1
ATOM 1726 O O . ASP B 1 102 ? 15.769 36.952 1.655 1.00 10.22 102 ASP B O 1
ATOM 1731 N N . PHE B 1 103 ? 14.140 35.988 2.860 1.00 6.53 103 PHE B N 1
ATOM 1732 C CA . PHE B 1 103 ? 13.670 35.150 1.754 1.00 5.54 103 PHE B CA 1
ATOM 1733 C C . PHE B 1 103 ? 12.602 35.816 0.908 1.00 11.48 103 PHE B C 1
ATOM 1734 O O . PHE B 1 103 ? 12.144 35.235 -0.080 1.00 12.28 103 PHE B O 1
ATOM 1742 N N . THR B 1 104 ? 12.200 37.026 1.287 1.00 8.40 104 THR B N 1
ATOM 1743 C CA . THR B 1 104 ? 11.095 37.678 0.590 1.00 12.39 104 THR B CA 1
ATOM 1744 C C . THR B 1 104 ? 11.484 37.963 -0.848 1.00 15.54 104 THR B C 1
ATOM 1745 O O . THR B 1 104 ? 12.660 38.172 -1.156 1.00 15.90 104 THR B O 1
ATOM 1749 N N . GLU B 1 105 ? 10.500 37.944 -1.739 1.00 17.53 105 GLU B N 1
ATOM 1750 C CA . GLU B 1 105 ? 10.770 38.166 -3.149 1.00 26.44 105 GLU B CA 1
ATOM 1751 C C . GLU B 1 105 ? 11.440 39.523 -3.360 1.00 29.94 105 GLU B C 1
ATOM 1752 O O . GLU B 1 105 ? 10.973 40.541 -2.850 1.00 31.42 105 GLU B O 1
#

Organism: Psychromonas ingrahamii (strain DSM 17664 / CCUG 51855 / 37) (NCBI:txid357804)

Secondary structure (DSSP, 8-state):
--HHHHHHHHHHHHHHHHHHHHHHT--EEEEEETTEEEEEETTS-EEEEEEEGGGTEEEEE-SS-EEEEEEETTEEEETTT--BHHHHHHHHHHHHH-----S--/--HHHHHHHHHHHHHHHHHHHHHHT-SEEEEEETTEEEEEETT--EEEEEEEGGGTEEEEE-SS-EEEEEEETTEEEETTT--BHHHHHHHHHHHHHS-------

Foldseek 3Di:
DALVVLVVLLVVVVVLVVVLCVVLVAQWDWDDDPQWIWIAHPVGAIKIWGADRVVSWIWIDAPPDIFIWHQDPNFTATPPPRDTDQVVVQVRCCVVPNDGGRSDD/DALVVLLVLVVVVVVLVVVQCVVQVDQWDWDDDRQWIWIAHPVGWIWIWGAPRVVSWIWTDTPHDIFIFHDDPSFTATPPPRDTDQVVVQVVVCVRPVGGGHSDD

Solvent-accessible surface area: 11503 Å² total; per-residue (Å²): 104,82,62,64,78,0,57,98,39,0,51,118,7,4,28,81,0,19,8,25,5,81,68,49,61,15,84,9,110,57,93,42,95,42,48,62,0,37,0,56,6,140,83,142,33,98,0,74,0,34,26,44,74,111,103,44,20,0,76,1,35,16,112,139,91,57,35,54,0,44,74,78,137,55,88,12,38,6,57,211,72,43,67,31,0,16,84,39,0,25,54,0,0,95,102,20,32,134,59,100,1,62,0,60,151,107,88,64,74,79,0,45,105,26,0,40,104,8,1,111,80,0,28,83,31,5,111,105,48,67,16,83,8,94,71,94,70,116,43,36,62,0,19,0,62,7,145,78,149,36,75,1,41,0,17,42,21,66,84,37,44,16,0,3,0,14,47,159,71,99,35,34,24,0,56,75,72,144,46,109,9,43,6,71,204,72,47,69,35,0,18,95,49,0,28,42,12,0,91,166,50,42,161,55,104,0,84,4,96,188

Radius of 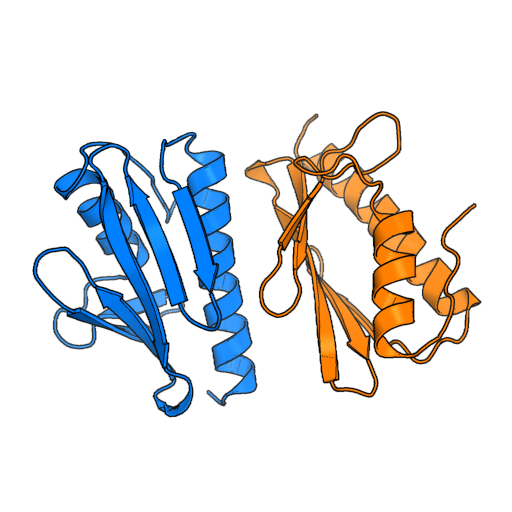gyration: 18.33 Å; Cα contacts (8 Å, |Δi|>4): 343; chains: 2; bounding box: 36×51×38 Å